Protein AF-A0A034WGX9-F1 (afdb_monomer_lite)

InterPro domains:
  IPR024336 tRNA-splicing endonuclease, subunit Sen54, N-terminal [PF12928] (42-105)
  IPR024337 tRNA-splicing endonuclease, subunit Sen54 [PTHR21027] (12-171)
  IPR036740 tRNA intron endonuclease, N-terminal domain superfamily [SSF55267] (74-112)

pLDDT: mean 80.09, std 15.04, range [33.66, 96.88]

Organism: Bactrocera dorsalis (NCBI:txid27457)

Secondary structure (DSSP, 8-state):
---------------SSS--S----HHHHHHHHHHHHHHHHHHHS------TT-EEEEEETTTTEEEEEE--SS-TTS-EEETTEEEE-HHHHHHHHHTT-EEEEETTEEPPHHHHHHHHH-SS--HHHHHHHHHHHHHHHT-----------GGGSPPPGGGSHHHHHHHHHTTPPPPHHHHTSTTHHHHHHHHTT-

Foldseek 3Di:
DDDDDDDDDDDDDPPDPDDPDDPVDPVVVVVVVVVVVVVVVVVPPPDDPPPAQAWEWEQDPVVRWIWTPGAHDDCPLAADDDPNTTTGALLRQLLCVVVVRYFYDYPNHTDDSVRSCCSSVNPDDDVSVVVSVVVNVCVVVPDRDDPDDPDPDPVPDDQDPCNDPVVVLVCLVVVHDRDPSLVPDPCNVVVSVVSVVD

Radius of gyration: 33.04 Å; chains: 1; bounding box: 62×38×126 Å

Structure (mmCIF, N/CA/C/O backbone):
data_AF-A0A034WGX9-F1
#
_entry.id   AF-A0A034WGX9-F1
#
loop_
_atom_site.group_PDB
_atom_site.id
_atom_site.type_symbol
_atom_site.label_atom_id
_atom_site.label_alt_id
_atom_site.label_comp_id
_atom_site.label_asym_id
_atom_site.label_entity_id
_atom_site.label_seq_id
_atom_site.pdbx_PDB_ins_code
_atom_site.Cartn_x
_atom_site.Cartn_y
_atom_site.Cartn_z
_atom_site.occupancy
_atom_site.B_iso_or_equiv
_atom_site.auth_seq_id
_atom_site.auth_comp_id
_atom_site.auth_asym_id
_atom_site.auth_atom_id
_atom_site.pdbx_PDB_model_num
ATOM 1 N N . MET A 1 1 ? -9.820 2.503 80.832 1.00 39.69 1 MET A N 1
ATOM 2 C CA . MET A 1 1 ? -10.776 2.293 79.726 1.00 39.69 1 MET A CA 1
ATOM 3 C C . MET A 1 1 ? -10.506 3.360 78.684 1.00 39.69 1 MET A C 1
ATOM 5 O O . MET A 1 1 ? -10.688 4.540 78.960 1.00 39.69 1 MET A O 1
ATOM 9 N N . GLU A 1 2 ? -9.890 2.927 77.587 1.00 33.66 2 GLU A N 1
ATOM 10 C CA . GLU A 1 2 ? -9.297 3.747 76.530 1.00 33.66 2 GLU A CA 1
ATOM 11 C C . GLU A 1 2 ? -10.306 4.619 75.785 1.00 33.66 2 GLU A C 1
ATOM 13 O O . GLU A 1 2 ? -11.440 4.227 75.518 1.00 33.66 2 GLU A O 1
ATOM 18 N N . LYS A 1 3 ? -9.843 5.819 75.427 1.00 38.62 3 LYS A N 1
ATOM 19 C CA . LYS A 1 3 ? -10.532 6.764 74.554 1.00 38.62 3 LYS A CA 1
ATOM 20 C C . LYS A 1 3 ? -10.403 6.277 73.110 1.00 38.62 3 LYS A C 1
ATOM 22 O O . LYS A 1 3 ? -9.294 6.185 72.592 1.00 38.62 3 LYS A O 1
ATOM 27 N N . MET A 1 4 ? -11.531 6.011 72.457 1.00 35.84 4 MET A N 1
ATOM 28 C CA . MET A 1 4 ? -11.582 5.702 71.029 1.00 35.84 4 MET A CA 1
ATOM 29 C C . MET A 1 4 ? -11.319 6.988 70.234 1.00 35.84 4 MET A C 1
ATOM 31 O O . MET A 1 4 ? -12.146 7.896 70.180 1.00 35.84 4 MET A O 1
ATOM 35 N N . SER A 1 5 ? -10.110 7.078 69.685 1.00 34.25 5 SER A N 1
ATOM 36 C CA . SER A 1 5 ? -9.661 8.128 68.775 1.00 34.25 5 SER A CA 1
ATOM 37 C C . SER A 1 5 ? -10.350 7.959 67.418 1.00 34.25 5 SER A C 1
ATOM 39 O O . SER A 1 5 ? -10.148 6.960 66.731 1.00 34.25 5 SER A O 1
ATOM 41 N N . THR A 1 6 ? -11.180 8.924 67.028 1.00 38.41 6 THR A N 1
ATOM 42 C CA . THR A 1 6 ? -11.730 9.018 65.672 1.00 38.41 6 THR A CA 1
ATOM 43 C C . THR A 1 6 ? -10.629 9.478 64.720 1.00 38.41 6 THR A C 1
ATOM 45 O O . THR A 1 6 ? -10.223 10.643 64.756 1.00 38.41 6 THR A O 1
ATOM 48 N N . ALA A 1 7 ? -10.144 8.568 63.876 1.00 38.44 7 ALA A N 1
ATOM 49 C CA . ALA A 1 7 ? -9.180 8.875 62.828 1.00 38.44 7 ALA A CA 1
ATOM 50 C C . ALA A 1 7 ? -9.801 9.845 61.808 1.00 38.44 7 ALA A C 1
ATOM 52 O O . ALA A 1 7 ? -10.775 9.532 61.123 1.00 38.44 7 ALA A O 1
ATOM 53 N N . LYS A 1 8 ? -9.237 11.050 61.739 1.00 43.12 8 LYS A N 1
ATOM 54 C CA . LYS A 1 8 ? -9.538 12.061 60.725 1.00 43.12 8 LYS A CA 1
ATOM 55 C C . LYS A 1 8 ? -8.895 11.589 59.417 1.00 43.12 8 LYS A C 1
ATOM 57 O O . LYS A 1 8 ? -7.677 11.504 59.343 1.00 43.12 8 LYS A O 1
ATOM 62 N N . VAL A 1 9 ? -9.705 11.238 58.420 1.00 45.91 9 VAL A N 1
ATOM 63 C CA . VAL A 1 9 ? -9.214 10.932 57.069 1.00 45.91 9 VAL A CA 1
ATOM 64 C C . VAL A 1 9 ? -8.776 12.248 56.429 1.00 45.91 9 VAL A C 1
ATOM 66 O O . VAL A 1 9 ? -9.589 13.158 56.245 1.00 45.91 9 VAL A O 1
ATOM 69 N N . ASP A 1 10 ? -7.480 12.362 56.152 1.00 39.69 10 ASP A N 1
ATOM 70 C CA . ASP A 1 10 ? -6.870 13.529 55.525 1.00 39.69 10 ASP A CA 1
ATOM 71 C C . ASP A 1 10 ? -7.451 13.751 54.122 1.00 39.69 10 ASP A C 1
ATOM 73 O O . ASP A 1 10 ? -7.281 12.941 53.210 1.00 39.69 10 ASP A O 1
ATOM 77 N N . LYS A 1 11 ? -8.142 14.882 53.936 1.00 51.66 11 LYS A N 1
ATOM 78 C CA . LYS A 1 11 ? -8.543 15.377 52.616 1.00 51.66 11 LYS A CA 1
ATOM 79 C C . LYS A 1 11 ? -7.294 15.866 51.886 1.00 51.66 11 LYS A C 1
ATOM 81 O O . LYS A 1 11 ? -6.901 17.023 52.025 1.00 51.66 11 LYS A O 1
ATOM 86 N N . GLN A 1 12 ? -6.676 14.984 51.107 1.00 53.00 12 GLN A N 1
ATOM 87 C CA . GLN A 1 12 ? -5.672 15.372 50.121 1.00 53.00 12 GLN A CA 1
ATOM 88 C C . GLN A 1 12 ? -6.295 16.361 49.131 1.00 53.00 12 GLN A C 1
ATOM 90 O O . GLN A 1 12 ? -7.348 16.103 48.547 1.00 53.00 12 GLN A O 1
ATOM 95 N N . SER A 1 13 ? -5.660 17.524 48.984 1.00 50.03 13 SER A N 1
ATOM 96 C CA . SER A 1 13 ? -6.091 18.570 48.067 1.00 50.03 13 SER A CA 1
ATOM 97 C C . SER A 1 13 ? -6.039 18.047 46.631 1.00 50.03 13 SER A C 1
ATOM 99 O O . SER A 1 13 ? -4.973 17.902 46.032 1.00 50.03 13 SER A O 1
ATOM 101 N N . GLN A 1 14 ? -7.207 17.765 46.051 1.00 56.75 14 GLN A N 1
ATOM 102 C CA . GLN A 1 14 ? -7.320 17.556 44.612 1.00 56.75 14 GLN A CA 1
ATOM 103 C C . GLN A 1 14 ? -7.105 18.898 43.909 1.00 56.75 14 GLN A C 1
ATOM 105 O O . GLN A 1 14 ? -8.019 19.684 43.676 1.00 56.75 14 GLN A O 1
ATOM 110 N N . SER A 1 15 ? -5.845 19.181 43.605 1.00 47.53 15 SER A N 1
ATOM 111 C CA . SER A 1 15 ? -5.445 20.251 42.703 1.00 47.53 15 SER A CA 1
ATOM 112 C C . SER A 1 15 ? -5.742 19.818 41.259 1.00 47.53 15 SER A C 1
ATOM 114 O O . SER A 1 15 ? -4.867 19.296 40.569 1.00 47.53 15 SER A O 1
ATOM 116 N N . GLY A 1 16 ? -6.981 20.025 40.804 1.00 59.59 16 GLY A N 1
ATOM 117 C CA . GLY A 1 16 ? -7.394 19.853 39.407 1.00 59.59 16 GLY A CA 1
ATOM 118 C C . GLY A 1 16 ? -8.895 19.584 39.258 1.00 59.59 16 GLY A C 1
ATOM 119 O O . GLY A 1 16 ? -9.494 18.950 40.115 1.00 59.59 16 GLY A O 1
ATOM 120 N N . LEU A 1 17 ? -9.510 20.022 38.147 1.00 66.00 17 LEU A N 1
ATOM 121 C CA . LEU A 1 17 ? -10.934 19.758 37.841 1.00 66.00 17 LEU A CA 1
ATOM 122 C C . LEU A 1 17 ? -11.257 18.267 37.617 1.00 66.00 17 LEU A C 1
ATOM 124 O O . LEU A 1 17 ? -12.423 17.900 37.495 1.00 66.00 17 LEU A O 1
ATOM 128 N N . LYS A 1 18 ? -10.239 17.408 37.500 1.00 61.19 18 LYS A N 1
ATOM 129 C CA . LYS A 1 18 ? -10.406 15.978 37.242 1.00 61.19 18 LYS A CA 1
ATOM 130 C C . LYS A 1 18 ? -10.288 15.208 38.551 1.00 61.19 18 LYS A C 1
ATOM 132 O O . LYS A 1 18 ? -9.219 15.194 39.155 1.00 61.19 18 LYS A O 1
ATOM 137 N N . ARG A 1 19 ? -11.370 14.531 38.940 1.00 66.44 19 ARG A N 1
ATOM 138 C CA . ARG A 1 19 ? -11.369 13.563 40.044 1.00 66.44 19 ARG A CA 1
ATOM 139 C C . ARG A 1 19 ? -10.507 12.368 39.635 1.00 66.44 19 ARG A C 1
ATOM 141 O O . ARG A 1 19 ? -10.711 11.788 38.572 1.00 66.44 19 ARG A O 1
ATOM 148 N N . THR A 1 20 ? -9.505 12.043 40.446 1.00 75.62 20 THR A N 1
ATOM 149 C CA . THR A 1 20 ? -8.537 10.959 40.183 1.00 75.62 20 THR A CA 1
ATOM 150 C C . THR A 1 20 ? -8.782 9.715 41.029 1.00 75.62 20 THR A C 1
ATOM 152 O O . THR A 1 20 ? -8.148 8.688 40.801 1.00 75.62 20 THR A O 1
ATOM 155 N N . VAL A 1 21 ? -9.693 9.798 41.999 1.00 78.31 21 VAL A N 1
ATOM 156 C CA . VAL A 1 21 ? -10.019 8.719 42.933 1.00 78.31 21 VAL A CA 1
ATOM 157 C C . VAL A 1 21 ? -11.527 8.481 42.872 1.00 78.31 21 VAL A C 1
ATOM 159 O O . VAL A 1 21 ? -12.266 9.460 42.983 1.00 78.31 21 VAL A O 1
ATOM 162 N N . PRO A 1 22 ? -11.983 7.229 42.687 1.00 77.50 22 PRO A N 1
ATOM 163 C CA . PRO A 1 22 ? -13.403 6.915 42.714 1.00 77.50 22 PRO A CA 1
ATOM 164 C C . PRO A 1 22 ? -13.925 7.048 44.145 1.00 77.50 22 PRO A C 1
ATOM 166 O O . PRO A 1 22 ? -13.399 6.423 45.069 1.00 77.50 22 PRO A O 1
ATOM 169 N N . GLU A 1 23 ? -14.947 7.876 44.334 1.00 81.19 23 GLU A N 1
ATOM 170 C CA . GLU A 1 23 ? -15.575 8.108 45.640 1.00 81.19 23 GLU A CA 1
ATOM 171 C C . GLU A 1 23 ? -16.735 7.129 45.881 1.00 81.19 23 GLU A C 1
ATOM 173 O O . GLU A 1 23 ? -17.199 6.979 47.012 1.00 81.19 23 GLU A O 1
ATOM 178 N N . GLY A 1 24 ? -17.175 6.422 44.834 1.00 80.94 24 GLY A N 1
ATOM 179 C CA . GLY A 1 24 ? -18.188 5.370 44.911 1.00 80.94 24 GLY A CA 1
ATOM 180 C C . GLY A 1 24 ? -19.583 5.911 45.216 1.00 80.94 24 GLY A C 1
ATOM 181 O O . GLY A 1 24 ? -20.436 5.179 45.722 1.00 80.94 24 GLY A O 1
ATOM 182 N N . THR A 1 25 ? -19.820 7.196 44.949 1.00 88.62 25 THR A N 1
ATOM 183 C CA . THR A 1 25 ? -21.103 7.837 45.238 1.00 88.62 25 THR A CA 1
ATOM 184 C C . THR A 1 25 ? -22.159 7.462 44.200 1.00 88.62 25 THR A C 1
ATOM 186 O O . THR A 1 25 ? -21.866 7.088 43.063 1.00 88.62 25 THR A O 1
ATOM 189 N N . VAL A 1 26 ? -23.432 7.583 44.582 1.00 88.75 26 VAL A N 1
ATOM 190 C CA . VAL A 1 26 ? -24.562 7.288 43.684 1.00 88.75 26 VAL A CA 1
ATOM 191 C C . VAL A 1 26 ? -24.593 8.256 42.493 1.00 88.75 26 VAL A C 1
ATOM 193 O O . VAL A 1 26 ? -24.920 7.866 41.376 1.00 88.75 26 VAL A O 1
ATOM 196 N N . GLU A 1 27 ? -24.204 9.511 42.723 1.00 86.56 27 GLU A N 1
ATOM 197 C CA . GLU A 1 27 ? -24.082 10.543 41.688 1.00 86.56 27 GLU A CA 1
ATOM 198 C C . GLU A 1 27 ? -22.980 10.201 40.679 1.00 86.56 27 GLU A C 1
ATOM 200 O O . GLU A 1 27 ? -23.208 10.286 39.475 1.00 86.56 27 GLU A O 1
ATOM 205 N N . GLU A 1 28 ? -21.827 9.719 41.155 1.00 86.12 28 GLU A N 1
ATOM 206 C CA . GLU A 1 28 ? -20.722 9.274 40.302 1.00 86.12 28 GLU A CA 1
ATOM 207 C C . GLU A 1 28 ? -21.139 8.090 39.419 1.00 86.12 28 GLU A C 1
ATOM 209 O O . GLU A 1 28 ? -20.862 8.085 38.222 1.00 86.12 28 GLU A O 1
ATOM 214 N N . ALA A 1 29 ? -21.876 7.119 39.967 1.00 89.38 29 ALA A N 1
ATOM 215 C CA . ALA A 1 29 ? -22.390 5.991 39.190 1.00 89.38 29 ALA A CA 1
ATOM 216 C C . ALA A 1 29 ? -23.380 6.433 38.095 1.00 89.38 29 ALA A C 1
ATOM 218 O O . ALA A 1 29 ? -23.362 5.899 36.982 1.00 89.38 29 ALA A O 1
ATOM 219 N N . LEU A 1 30 ? -24.232 7.422 38.385 1.00 92.75 30 LEU A N 1
ATOM 220 C CA . LEU A 1 30 ? -25.158 7.995 37.404 1.00 92.75 30 LEU A CA 1
ATOM 221 C C . LEU A 1 30 ? -24.422 8.757 36.296 1.00 92.75 30 LEU A C 1
ATOM 223 O O . LEU A 1 30 ? -24.783 8.623 35.126 1.00 92.75 30 LEU A O 1
ATOM 227 N N . GLU A 1 31 ? -23.396 9.535 36.636 1.00 90.00 31 GLU A N 1
ATOM 228 C CA . GLU A 1 31 ? -22.538 10.208 35.653 1.00 90.00 31 GLU A CA 1
ATOM 229 C C . GLU A 1 31 ? -21.790 9.204 34.775 1.00 90.00 31 GLU A C 1
ATOM 231 O O . GLU A 1 31 ? -21.784 9.341 33.551 1.00 90.00 31 GLU A O 1
ATOM 236 N N . LEU A 1 32 ? -21.226 8.155 35.377 1.00 91.25 32 LEU A N 1
ATOM 237 C CA . LEU A 1 32 ? -20.511 7.104 34.660 1.00 91.25 32 LEU A CA 1
ATOM 238 C C . LEU A 1 32 ? -21.430 6.384 33.664 1.00 91.25 32 LEU A C 1
ATOM 240 O O . LEU A 1 32 ? -21.042 6.154 32.520 1.00 91.25 32 LEU A O 1
ATOM 244 N N . ASN A 1 33 ? -22.665 6.079 34.071 1.00 94.69 33 ASN A N 1
ATOM 245 C CA . ASN A 1 33 ? -23.662 5.474 33.187 1.00 94.69 33 ASN A CA 1
ATOM 246 C C . ASN A 1 33 ? -23.994 6.377 31.994 1.00 94.69 33 ASN A C 1
ATOM 248 O O . ASN A 1 33 ? -23.990 5.897 30.863 1.00 94.69 33 ASN A O 1
ATOM 252 N N . LYS A 1 34 ? -24.180 7.685 32.215 1.00 95.56 34 LYS A N 1
ATOM 253 C CA . LYS A 1 34 ? -24.378 8.647 31.116 1.00 95.56 34 LYS A CA 1
ATOM 254 C C . LYS A 1 34 ? -23.192 8.657 30.150 1.00 95.56 34 LYS A C 1
ATOM 256 O O . LYS A 1 34 ? -23.393 8.596 28.941 1.00 95.56 34 LYS A O 1
ATOM 261 N N . LEU A 1 35 ? -21.963 8.667 30.671 1.00 93.75 35 LEU A N 1
ATOM 262 C CA . LEU A 1 35 ? -20.750 8.617 29.847 1.00 93.75 35 LEU A CA 1
ATOM 263 C C . LEU A 1 35 ? -20.656 7.319 29.034 1.00 93.75 35 LEU A C 1
ATOM 265 O O . LEU A 1 35 ? -20.266 7.349 27.866 1.00 93.75 35 LEU A O 1
ATOM 269 N N . TYR A 1 36 ? -21.028 6.180 29.622 1.00 95.94 36 TYR A N 1
ATOM 270 C CA . TYR A 1 36 ? -21.077 4.909 28.901 1.00 95.94 36 TYR A CA 1
ATOM 271 C C . TYR A 1 36 ? -22.142 4.897 27.805 1.00 95.94 36 TYR A C 1
ATOM 273 O O . TYR A 1 36 ? -21.894 4.341 26.732 1.00 95.94 36 TYR A O 1
ATOM 281 N N . ASP A 1 37 ? -23.304 5.494 28.051 1.00 96.88 37 ASP A N 1
ATOM 282 C CA . ASP A 1 37 ? -24.371 5.602 27.057 1.00 96.88 37 ASP A CA 1
ATOM 283 C C . ASP A 1 37 ? -23.953 6.499 25.887 1.00 96.88 37 ASP A C 1
ATOM 285 O O . ASP A 1 37 ? -24.120 6.117 24.724 1.00 96.88 37 ASP A O 1
ATOM 289 N N . ASP A 1 38 ? -23.312 7.634 26.172 1.00 96.06 38 ASP A N 1
ATOM 290 C CA . ASP A 1 38 ? -22.750 8.523 25.152 1.00 96.06 38 ASP A CA 1
ATOM 291 C C . ASP A 1 38 ? -21.657 7.825 24.330 1.00 96.06 38 ASP A C 1
ATOM 293 O O . ASP A 1 38 ? -21.658 7.903 23.097 1.00 96.06 38 ASP A O 1
ATOM 297 N N . LEU A 1 39 ? -20.762 7.076 24.984 1.00 95.88 39 LEU A N 1
ATOM 298 C CA . LEU A 1 39 ? -19.735 6.285 24.304 1.00 95.88 39 LEU A CA 1
ATOM 299 C C . LEU A 1 39 ? -20.360 5.220 23.396 1.00 95.88 39 LEU A C 1
ATOM 301 O O . LEU A 1 39 ? -19.973 5.094 22.233 1.00 95.88 39 LEU A O 1
ATOM 305 N N . ARG A 1 40 ? -21.345 4.463 23.893 1.00 95.94 40 ARG A N 1
ATOM 306 C CA . ARG A 1 40 ? -22.061 3.457 23.090 1.00 95.94 40 ARG A CA 1
ATOM 307 C C . ARG A 1 40 ? -22.740 4.089 21.885 1.00 95.94 40 ARG A C 1
ATOM 309 O O . ARG A 1 40 ? -22.674 3.525 20.794 1.00 95.94 40 ARG A O 1
ATOM 316 N N . LYS A 1 41 ? -23.342 5.264 22.063 1.00 95.06 41 LYS A N 1
ATOM 317 C CA . LYS A 1 41 ? -23.967 6.028 20.983 1.00 95.06 41 LYS A CA 1
ATOM 318 C C . LYS A 1 41 ? -22.950 6.481 19.939 1.00 95.06 41 LYS A C 1
ATOM 320 O O . LYS A 1 41 ? -23.246 6.418 18.755 1.00 95.06 41 LYS A O 1
ATOM 325 N N . GLN A 1 42 ? -21.756 6.909 20.346 1.00 91.19 42 GLN A N 1
ATOM 326 C CA . GLN A 1 42 ? -20.684 7.260 19.407 1.00 91.19 42 GLN A CA 1
ATOM 327 C C . GLN A 1 42 ? -20.149 6.037 18.656 1.00 91.19 42 GLN A C 1
ATOM 329 O O . GLN A 1 42 ? -19.897 6.116 17.455 1.00 91.19 42 GLN A O 1
ATOM 334 N N . LEU A 1 43 ? -19.983 4.907 19.346 1.00 90.06 43 LEU A N 1
ATOM 335 C CA . LEU A 1 43 ? -19.481 3.668 18.748 1.00 90.06 43 LEU A CA 1
ATOM 336 C C . LEU A 1 43 ? -20.493 3.004 17.807 1.00 90.06 43 LEU A C 1
ATOM 338 O O . LEU A 1 43 ? -20.071 2.313 16.882 1.00 90.06 43 LEU A O 1
ATOM 342 N N . SER A 1 44 ? -21.795 3.213 18.018 1.00 90.75 44 SER A N 1
ATOM 343 C CA . SER A 1 44 ? -22.853 2.676 17.155 1.00 90.75 44 SER A CA 1
ATOM 344 C C . SER A 1 44 ? -23.068 3.474 15.870 1.00 90.75 44 SER A C 1
ATOM 346 O O . SER A 1 44 ? -23.737 2.982 14.959 1.00 90.75 44 SER A O 1
ATOM 348 N N . LEU A 1 45 ? -22.505 4.686 15.764 1.00 87.25 45 LEU A N 1
ATOM 349 C CA . LEU A 1 45 ? -22.580 5.461 14.531 1.00 87.25 45 LEU A CA 1
ATOM 350 C C . LEU A 1 45 ? -21.880 4.703 13.392 1.00 87.25 45 LEU A C 1
ATOM 352 O O . LEU A 1 45 ? -20.730 4.277 13.554 1.00 87.25 45 LEU A O 1
ATOM 356 N N . PRO A 1 46 ? -22.527 4.568 12.219 1.00 81.25 46 PRO A N 1
ATOM 357 C CA . PRO A 1 46 ? -21.895 3.954 11.065 1.00 81.25 46 PRO A CA 1
ATOM 358 C C . PRO A 1 46 ? -20.689 4.802 10.662 1.00 81.25 46 PRO A C 1
ATOM 360 O O . PRO A 1 46 ? -20.814 5.977 10.308 1.00 81.25 46 PRO A O 1
ATOM 363 N N . ARG A 1 47 ? -19.495 4.211 10.724 1.00 77.50 47 ARG A N 1
ATOM 364 C CA . ARG A 1 47 ? -18.281 4.863 10.238 1.00 77.50 47 ARG A CA 1
ATOM 365 C C . ARG A 1 47 ? -18.330 4.837 8.716 1.00 77.50 47 ARG A C 1
ATOM 367 O O . ARG A 1 47 ? -18.233 3.778 8.109 1.00 77.50 47 ARG A O 1
ATOM 374 N N . ILE A 1 48 ? -18.528 6.000 8.100 1.00 69.00 48 ILE A N 1
ATOM 375 C CA . ILE A 1 48 ? -18.483 6.123 6.643 1.00 69.00 48 ILE A CA 1
ATOM 376 C C . ILE A 1 48 ? -17.020 6.007 6.228 1.00 69.00 48 ILE A C 1
ATOM 378 O O . ILE A 1 48 ? -16.233 6.937 6.418 1.00 69.00 48 ILE A O 1
ATOM 382 N N . ASP A 1 49 ? -16.659 4.867 5.650 1.00 64.88 49 ASP A N 1
ATOM 383 C CA . ASP A 1 49 ? -15.397 4.733 4.945 1.00 64.88 49 ASP A CA 1
ATOM 384 C C . ASP A 1 49 ? -15.428 5.644 3.716 1.00 64.88 49 ASP A C 1
ATOM 386 O O . ASP A 1 49 ? -16.212 5.454 2.782 1.00 64.88 49 ASP A O 1
ATOM 390 N N . ARG A 1 50 ? -14.563 6.661 3.695 1.00 65.38 50 ARG A N 1
ATOM 391 C CA . ARG A 1 50 ? -14.279 7.372 2.450 1.00 6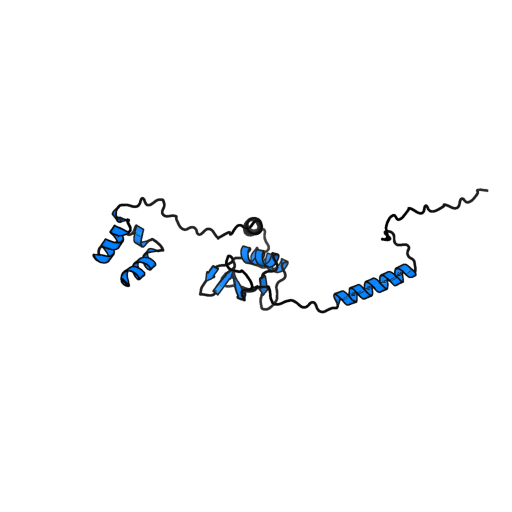5.38 50 ARG A CA 1
ATOM 392 C C . ARG A 1 50 ? -13.555 6.393 1.528 1.00 65.38 50 ARG A C 1
ATOM 394 O O . ARG A 1 50 ? -12.350 6.206 1.633 1.00 65.38 50 ARG A O 1
ATOM 401 N N . LEU A 1 51 ? -14.304 5.785 0.609 1.00 59.75 51 LEU A N 1
ATOM 402 C CA . LEU A 1 51 ? -13.754 4.945 -0.463 1.00 59.75 51 LEU A CA 1
ATOM 403 C C . LEU A 1 51 ? -12.818 5.724 -1.403 1.00 59.75 51 LEU A C 1
ATOM 405 O O . LEU A 1 51 ? -12.046 5.111 -2.137 1.00 59.75 51 LEU A O 1
ATOM 409 N N . GLY A 1 52 ? -12.903 7.059 -1.392 1.00 64.06 52 GLY A N 1
ATOM 410 C CA . GLY A 1 52 ? -11.973 7.957 -2.070 1.00 64.06 52 GLY A CA 1
ATOM 411 C C . GLY A 1 52 ? -10.769 8.281 -1.187 1.00 64.06 52 GLY A C 1
ATOM 412 O O . GLY A 1 52 ? -10.921 8.738 -0.056 1.00 64.06 52 GLY A O 1
ATOM 413 N N . GLY A 1 53 ? -9.577 8.063 -1.724 1.00 75.31 53 GLY A N 1
ATOM 414 C CA . GLY A 1 53 ? -8.277 8.336 -1.117 1.00 75.31 53 GLY A CA 1
ATOM 415 C C . GLY A 1 53 ? -7.346 7.120 -1.042 1.00 75.31 53 GLY A C 1
ATOM 416 O O . GLY A 1 53 ? -6.158 7.306 -0.768 1.00 75.31 53 GLY A O 1
ATOM 417 N N . ARG A 1 54 ? -7.857 5.901 -1.284 1.00 85.94 54 ARG A N 1
ATOM 418 C CA . ARG A 1 54 ? -7.103 4.639 -1.209 1.00 85.94 54 ARG A CA 1
ATOM 419 C C . ARG A 1 54 ? -7.108 3.911 -2.548 1.00 85.94 54 ARG A C 1
ATOM 421 O O . ARG A 1 54 ? -8.161 3.687 -3.159 1.00 85.94 54 ARG A O 1
ATOM 428 N N . ALA A 1 55 ? -5.919 3.500 -2.970 1.00 90.56 55 ALA A N 1
ATOM 429 C CA . ALA A 1 55 ? -5.778 2.580 -4.084 1.00 90.56 55 ALA A CA 1
ATOM 430 C C . ALA A 1 55 ? -6.348 1.210 -3.700 1.00 90.56 55 ALA A C 1
ATOM 432 O O . ALA A 1 55 ? -6.257 0.804 -2.542 1.00 90.56 55 ALA A O 1
ATOM 433 N N . LEU A 1 56 ? -6.930 0.511 -4.670 1.00 92.00 56 LEU A N 1
ATOM 434 C CA . LEU A 1 56 ? -7.400 -0.863 -4.495 1.00 92.00 56 LEU A CA 1
ATOM 435 C C . LEU A 1 56 ? -6.445 -1.804 -5.203 1.00 92.00 56 LEU A C 1
ATOM 437 O O . LEU A 1 56 ? -6.105 -1.572 -6.369 1.00 92.00 56 LEU A O 1
ATOM 441 N N . ALA A 1 57 ? -6.061 -2.872 -4.520 1.00 93.81 57 ALA A N 1
ATOM 442 C CA . ALA A 1 57 ? -5.259 -3.927 -5.100 1.00 93.81 57 ALA A CA 1
ATOM 443 C C . ALA A 1 57 ? -5.700 -5.309 -4.628 1.00 93.81 57 ALA A C 1
ATOM 445 O O . ALA A 1 57 ? -6.280 -5.462 -3.557 1.00 93.81 57 ALA A O 1
ATOM 446 N N . THR A 1 58 ? -5.387 -6.311 -5.435 1.00 95.12 58 THR A N 1
ATOM 447 C CA . THR A 1 58 ? -5.655 -7.723 -5.176 1.00 95.12 58 THR A CA 1
ATOM 448 C C . THR A 1 58 ? -4.364 -8.512 -5.235 1.00 95.12 58 THR A C 1
ATOM 450 O O . THR A 1 58 ? -3.507 -8.237 -6.073 1.00 95.12 58 THR A O 1
ATOM 453 N N . TRP A 1 59 ? -4.224 -9.512 -4.375 1.00 94.06 59 TRP A N 1
ATOM 454 C CA . TRP A 1 59 ? -3.114 -10.456 -4.483 1.00 94.06 59 TRP A CA 1
ATOM 455 C C . TRP A 1 59 ? -3.283 -11.360 -5.709 1.00 94.06 59 TRP A C 1
ATOM 457 O O . TRP A 1 59 ? -4.343 -11.963 -5.882 1.00 94.06 59 TRP A O 1
ATOM 467 N N . ASP A 1 60 ? -2.239 -11.455 -6.530 1.00 91.50 60 ASP A N 1
ATOM 468 C CA . ASP A 1 60 ? -2.162 -12.356 -7.678 1.00 91.50 60 ASP A CA 1
ATOM 469 C C . ASP A 1 60 ? -1.247 -13.550 -7.328 1.00 91.50 60 ASP A C 1
ATOM 471 O O . ASP A 1 60 ? -0.034 -13.361 -7.167 1.00 91.50 60 ASP A O 1
ATOM 475 N N . PRO A 1 61 ? -1.794 -14.771 -7.150 1.00 87.31 61 PRO A N 1
ATOM 476 C CA . PRO A 1 61 ? -1.004 -15.948 -6.792 1.00 87.31 61 PRO A CA 1
ATOM 477 C C . PRO A 1 61 ? 0.010 -16.370 -7.860 1.00 87.31 61 PRO A C 1
ATOM 479 O O . PRO A 1 61 ? 1.043 -16.940 -7.500 1.00 87.31 61 PRO A O 1
ATOM 482 N N . ASP A 1 62 ? -0.273 -16.097 -9.138 1.00 87.19 62 ASP A N 1
ATOM 483 C CA . ASP A 1 62 ? 0.537 -16.575 -10.263 1.00 87.19 62 ASP A CA 1
ATOM 484 C C . ASP A 1 62 ? 1.839 -15.772 -10.369 1.00 87.19 62 ASP A C 1
ATOM 486 O O . ASP A 1 62 ? 2.937 -16.332 -10.375 1.00 87.19 62 ASP A O 1
ATOM 490 N N . GLU A 1 63 ? 1.717 -14.444 -10.343 1.00 83.56 63 GLU A N 1
ATOM 491 C CA . GLU A 1 63 ? 2.851 -13.508 -10.352 1.00 83.56 63 GLU A CA 1
ATOM 492 C C . GLU A 1 63 ? 3.501 -13.351 -8.963 1.00 83.56 63 GLU A C 1
ATOM 494 O O . GLU A 1 63 ? 4.591 -12.788 -8.837 1.00 83.56 63 GLU A O 1
ATOM 499 N N . LYS A 1 64 ? 2.842 -13.842 -7.899 1.00 87.69 64 LYS A N 1
ATOM 500 C CA . LYS A 1 64 ? 3.220 -13.629 -6.485 1.00 87.69 64 LYS A CA 1
ATOM 501 C C . LYS A 1 64 ? 3.435 -12.149 -6.161 1.00 87.69 64 LYS A C 1
ATOM 503 O O . LYS A 1 64 ? 4.364 -11.780 -5.436 1.00 87.69 64 LYS A O 1
ATOM 508 N N . ALA A 1 65 ? 2.571 -11.309 -6.716 1.00 90.50 65 ALA A N 1
ATOM 509 C CA . ALA A 1 65 ? 2.656 -9.862 -6.631 1.00 90.50 65 ALA A CA 1
ATOM 510 C C . ALA A 1 65 ? 1.278 -9.254 -6.355 1.00 90.50 65 ALA A C 1
ATOM 512 O O . ALA A 1 65 ? 0.234 -9.890 -6.508 1.00 90.50 65 ALA A O 1
ATOM 513 N N . VAL A 1 66 ? 1.270 -7.991 -5.935 1.00 94.19 66 VAL A N 1
ATOM 514 C CA . VAL A 1 66 ? 0.030 -7.270 -5.642 1.00 94.19 66 VAL A CA 1
ATOM 515 C C . VAL A 1 66 ? -0.406 -6.503 -6.887 1.00 94.19 66 VAL A C 1
ATOM 517 O O . VAL A 1 66 ? 0.229 -5.530 -7.283 1.00 94.19 66 VAL A O 1
ATOM 520 N N . HIS A 1 67 ? -1.497 -6.933 -7.510 1.00 94.25 67 HIS A N 1
ATOM 521 C CA . HIS A 1 67 ? -2.068 -6.302 -8.696 1.00 94.25 67 HIS A CA 1
ATOM 522 C C . HIS A 1 67 ? -2.946 -5.103 -8.319 1.00 94.25 67 HIS A C 1
ATOM 524 O O . HIS A 1 67 ? -3.918 -5.241 -7.579 1.00 94.25 67 HIS A O 1
ATOM 530 N N . VAL A 1 68 ? -2.651 -3.921 -8.859 1.00 93.50 68 VAL A N 1
ATOM 531 C CA . VAL A 1 68 ? -3.406 -2.694 -8.569 1.00 93.50 68 VAL A CA 1
ATOM 532 C C . VAL A 1 68 ? -4.607 -2.568 -9.508 1.00 93.50 68 VAL A C 1
ATOM 534 O O . VAL A 1 68 ? -4.453 -2.274 -10.692 1.00 93.50 68 VAL A O 1
ATOM 537 N N . LEU A 1 69 ? -5.814 -2.711 -8.957 1.00 90.94 69 LEU A N 1
ATOM 538 C CA . LEU A 1 69 ? -7.085 -2.549 -9.672 1.00 90.94 69 LEU A CA 1
ATOM 539 C C . LEU A 1 69 ? -7.427 -1.078 -9.919 1.00 90.94 69 LEU A C 1
ATOM 541 O O . LEU A 1 69 ? -7.898 -0.703 -10.992 1.00 90.94 69 LEU A O 1
ATOM 545 N N . ARG A 1 70 ? -7.210 -0.234 -8.905 1.00 89.12 70 ARG A N 1
ATOM 546 C CA . ARG A 1 70 ? -7.546 1.191 -8.952 1.00 89.12 70 ARG A CA 1
ATOM 547 C C . ARG A 1 70 ? -6.425 2.003 -8.337 1.00 89.12 70 ARG A C 1
ATOM 549 O O . ARG A 1 70 ? -6.100 1.822 -7.167 1.00 89.12 70 ARG A O 1
ATOM 556 N N . LYS A 1 71 ? -5.878 2.938 -9.110 1.00 86.56 71 LYS A N 1
ATOM 557 C CA . LYS A 1 71 ? -4.900 3.915 -8.620 1.00 86.56 71 LYS A CA 1
ATOM 558 C C . LYS A 1 71 ? -5.638 5.089 -7.991 1.00 86.56 71 LYS A C 1
ATOM 560 O O . LYS A 1 71 ? -6.615 5.568 -8.563 1.00 86.56 71 LYS A O 1
ATOM 565 N N . ASP A 1 72 ? -5.154 5.558 -6.848 1.00 81.81 72 ASP A N 1
ATOM 566 C CA . ASP A 1 72 ? -5.694 6.745 -6.193 1.00 81.81 72 ASP A CA 1
ATOM 567 C C . ASP A 1 72 ? -4.567 7.641 -5.651 1.00 81.81 72 ASP A C 1
ATOM 569 O O . ASP A 1 72 ? -3.619 7.182 -5.005 1.00 81.81 72 ASP A O 1
ATOM 573 N N . GLY A 1 73 ? -4.646 8.938 -5.948 1.00 74.38 73 GLY A N 1
ATOM 574 C CA . GLY A 1 73 ? -3.616 9.929 -5.634 1.00 74.38 73 GLY A CA 1
ATOM 575 C C . GLY A 1 73 ? -2.299 9.791 -6.418 1.00 74.38 73 GLY A C 1
ATOM 576 O O . GLY A 1 73 ? -2.242 9.264 -7.528 1.00 74.38 73 GLY A O 1
ATOM 577 N N . LYS A 1 74 ? -1.210 10.328 -5.844 1.00 71.19 74 LYS A N 1
ATOM 578 C CA . LYS A 1 74 ? 0.135 10.317 -6.447 1.00 71.19 74 LYS A CA 1
ATOM 579 C C . LYS A 1 74 ? 0.790 8.945 -6.266 1.00 71.19 74 LYS A C 1
ATOM 581 O O . LYS A 1 74 ? 1.503 8.716 -5.298 1.00 71.19 74 LYS A O 1
ATOM 586 N N . PHE A 1 75 ? 0.529 8.049 -7.212 1.00 72.25 75 PHE A N 1
ATOM 587 C CA . PHE A 1 75 ? 1.017 6.664 -7.209 1.00 72.25 75 PHE A CA 1
ATOM 588 C C . PHE A 1 75 ? 2.313 6.453 -8.018 1.00 72.25 75 PHE A C 1
ATOM 590 O O . PHE A 1 75 ? 2.743 5.325 -8.206 1.00 72.25 75 PHE A O 1
ATOM 597 N N . GLY A 1 76 ? 2.907 7.525 -8.555 1.00 70.31 76 GLY A N 1
ATOM 598 C CA . GLY A 1 76 ? 3.842 7.441 -9.686 1.00 70.31 76 GLY A CA 1
ATOM 599 C C . GLY A 1 76 ? 5.154 6.695 -9.436 1.00 70.31 76 GLY A C 1
ATOM 600 O O . GLY A 1 76 ? 5.713 6.161 -10.384 1.00 70.31 76 GLY A O 1
ATOM 601 N N . ASN A 1 77 ? 5.626 6.640 -8.189 1.00 82.31 77 ASN A N 1
ATOM 602 C CA . ASN A 1 77 ? 6.931 6.057 -7.863 1.00 82.31 77 ASN A CA 1
ATOM 603 C C . ASN A 1 77 ? 6.847 4.604 -7.376 1.00 82.31 77 ASN A C 1
ATOM 605 O O . ASN A 1 77 ? 7.888 4.016 -7.109 1.00 82.31 77 ASN A O 1
ATOM 609 N N . PHE A 1 78 ? 5.639 4.055 -7.218 1.00 88.56 78 PHE A N 1
ATOM 610 C CA . PHE A 1 78 ? 5.433 2.712 -6.683 1.00 88.56 78 PHE A CA 1
ATOM 611 C C . PHE A 1 78 ? 4.997 1.752 -7.784 1.00 88.56 78 PHE A C 1
ATOM 613 O O . PHE A 1 78 ? 4.083 2.055 -8.563 1.00 88.56 78 PHE A O 1
ATOM 620 N N . GLY A 1 79 ? 5.598 0.568 -7.779 1.00 89.69 79 GLY A N 1
ATOM 621 C CA . GLY A 1 79 ? 5.214 -0.530 -8.646 1.00 89.69 79 GLY A CA 1
ATOM 622 C C . GLY A 1 79 ? 5.872 -0.520 -10.015 1.00 89.69 79 GLY A C 1
ATOM 623 O O . GLY A 1 79 ? 6.573 0.406 -10.428 1.00 89.69 79 GLY A O 1
ATOM 624 N N . TYR A 1 80 ? 5.611 -1.595 -10.744 1.00 88.75 80 TYR A N 1
ATOM 625 C CA . TYR A 1 80 ? 6.111 -1.834 -12.086 1.00 88.75 80 TYR A CA 1
ATOM 626 C C . TYR A 1 80 ? 4.971 -2.257 -13.011 1.00 88.75 80 TYR A C 1
ATOM 628 O O . TYR A 1 80 ? 3.949 -2.799 -12.590 1.00 88.75 80 TYR A O 1
ATOM 636 N N . SER A 1 81 ? 5.133 -1.976 -14.302 1.00 87.88 81 SER A N 1
ATOM 637 C CA . SER A 1 81 ? 4.167 -2.389 -15.317 1.00 87.88 81 SER A CA 1
ATOM 638 C C . SER A 1 81 ? 4.568 -3.743 -15.889 1.00 87.88 81 SER A C 1
ATOM 640 O O . SER A 1 81 ? 5.666 -3.875 -16.433 1.00 87.88 81 SER A O 1
ATOM 642 N N . HIS A 1 82 ? 3.681 -4.730 -15.800 1.00 86.38 82 HIS A N 1
ATOM 643 C CA . HIS A 1 82 ? 3.838 -6.036 -16.437 1.00 86.38 82 HIS A CA 1
ATOM 644 C C . HIS A 1 82 ? 2.568 -6.363 -17.226 1.00 86.38 82 HIS A C 1
ATOM 646 O O . HIS A 1 82 ? 1.461 -6.257 -16.704 1.00 86.38 82 HIS A O 1
ATOM 652 N N . GLY A 1 83 ? 2.701 -6.671 -18.520 1.00 81.69 83 GLY A N 1
ATOM 653 C CA . GLY A 1 83 ? 1.546 -6.976 -19.377 1.00 81.69 83 GLY A CA 1
ATOM 654 C C . GLY A 1 83 ? 0.498 -5.852 -19.474 1.00 81.69 83 GLY A C 1
ATOM 655 O O . GLY A 1 83 ? -0.680 -6.126 -19.677 1.00 81.69 83 GLY A O 1
ATOM 656 N N . GLY A 1 84 ? 0.898 -4.588 -19.284 1.00 84.50 84 GLY A N 1
ATOM 657 C CA . GLY A 1 84 ? -0.019 -3.438 -19.271 1.00 84.50 84 GLY A CA 1
ATOM 658 C C . GLY A 1 84 ? -0.811 -3.263 -17.969 1.00 84.50 84 GLY A C 1
ATOM 659 O O . GLY A 1 84 ? -1.633 -2.351 -17.875 1.00 84.50 84 GLY A O 1
ATOM 660 N N . ARG A 1 85 ? -0.552 -4.098 -16.959 1.00 88.94 85 ARG A N 1
ATOM 661 C CA . ARG A 1 85 ? -1.123 -4.002 -15.612 1.00 88.94 85 ARG A CA 1
ATOM 662 C C . ARG A 1 85 ? -0.073 -3.482 -14.635 1.00 88.94 85 ARG A C 1
ATOM 664 O O . ARG A 1 85 ? 1.122 -3.681 -14.840 1.00 88.94 85 ARG A O 1
ATOM 671 N N . LEU A 1 86 ? -0.519 -2.786 -13.589 1.00 90.94 86 LEU A N 1
ATOM 672 C CA . LEU A 1 86 ? 0.369 -2.288 -12.539 1.00 90.94 86 LEU A CA 1
ATOM 673 C C . LEU A 1 86 ? 0.446 -3.321 -11.416 1.00 90.94 86 LEU A C 1
ATOM 675 O O . LEU A 1 86 ? -0.577 -3.665 -10.826 1.00 90.94 86 LEU A O 1
ATOM 679 N N . TYR A 1 87 ? 1.662 -3.735 -11.097 1.00 93.00 87 TYR A N 1
ATOM 680 C CA . TYR A 1 87 ? 1.963 -4.610 -9.976 1.00 93.00 87 TYR A CA 1
ATOM 681 C C . TYR A 1 87 ? 2.827 -3.880 -8.954 1.00 93.00 87 TYR A C 1
ATOM 683 O O . TYR A 1 87 ? 3.609 -2.998 -9.302 1.00 93.00 87 TYR A O 1
ATOM 691 N N . LEU A 1 88 ? 2.665 -4.249 -7.691 1.00 93.00 88 LEU A N 1
ATOM 692 C CA . LEU A 1 88 ? 3.480 -3.801 -6.574 1.00 93.00 88 LEU A CA 1
ATOM 693 C C . LEU A 1 88 ? 4.265 -4.987 -6.033 1.00 93.00 88 LEU A C 1
ATOM 695 O O . LEU A 1 88 ? 3.735 -6.097 -5.897 1.00 93.00 88 LEU A O 1
ATOM 699 N N . GLU A 1 89 ? 5.518 -4.724 -5.689 1.00 91.81 89 GLU A N 1
ATOM 700 C CA . GLU A 1 89 ? 6.330 -5.663 -4.923 1.00 91.81 89 GLU A CA 1
ATOM 701 C C . GLU A 1 89 ? 5.823 -5.748 -3.472 1.00 91.81 89 GLU A C 1
ATOM 703 O O . GLU A 1 89 ? 5.147 -4.843 -2.970 1.00 91.81 89 GLU A O 1
ATOM 708 N N . TYR A 1 90 ? 6.173 -6.828 -2.766 1.00 92.38 90 TYR A N 1
ATOM 709 C CA . TYR A 1 90 ? 5.702 -7.079 -1.394 1.00 92.38 90 TYR A CA 1
ATOM 710 C C . TYR A 1 90 ? 6.014 -5.924 -0.431 1.00 92.38 90 TYR A C 1
ATOM 712 O O . TYR A 1 90 ? 5.157 -5.539 0.362 1.00 92.38 90 TYR A O 1
ATOM 720 N N . TYR A 1 91 ? 7.213 -5.339 -0.519 1.00 92.88 91 TYR A N 1
ATOM 721 C CA . TYR A 1 91 ? 7.631 -4.233 0.346 1.00 92.88 91 TYR A CA 1
ATOM 722 C C . TYR A 1 91 ? 6.914 -2.916 0.016 1.00 92.88 91 TYR A C 1
ATOM 724 O O . TYR A 1 91 ? 6.603 -2.151 0.927 1.00 92.88 91 TYR A O 1
ATOM 732 N N . GLU A 1 92 ? 6.602 -2.659 -1.258 1.00 92.81 92 GLU A N 1
ATOM 733 C CA . GLU A 1 92 ? 5.863 -1.460 -1.675 1.00 92.81 92 GLU A CA 1
ATOM 734 C C . GLU A 1 92 ? 4.405 -1.547 -1.227 1.00 92.81 92 GLU A C 1
ATOM 736 O O . GLU A 1 92 ? 3.859 -0.597 -0.666 1.00 92.81 92 GLU A O 1
ATOM 741 N N . ALA A 1 93 ? 3.781 -2.708 -1.445 1.00 93.50 93 ALA A N 1
ATOM 742 C CA . ALA A 1 93 ? 2.403 -2.952 -1.050 1.00 93.50 93 ALA A CA 1
ATOM 743 C C . ALA A 1 93 ? 2.227 -2.842 0.470 1.00 93.50 93 ALA A C 1
ATOM 745 O O . ALA A 1 93 ? 1.306 -2.164 0.929 1.00 93.50 93 ALA A O 1
ATOM 746 N N . LEU A 1 94 ? 3.131 -3.449 1.246 1.00 94.38 94 LEU A N 1
ATOM 747 C CA . LEU A 1 94 ? 3.080 -3.407 2.707 1.00 94.38 94 LEU A CA 1
ATOM 748 C C . LEU A 1 94 ? 3.292 -1.985 3.247 1.00 94.38 94 LEU A C 1
ATOM 750 O O . LEU A 1 94 ? 2.545 -1.538 4.117 1.00 94.38 94 LEU A O 1
ATOM 754 N N . TYR A 1 95 ? 4.229 -1.233 2.662 1.00 93.56 95 TYR A N 1
ATOM 755 C CA . TYR A 1 95 ? 4.445 0.168 3.022 1.00 93.56 95 TYR A CA 1
ATOM 756 C C . TYR A 1 95 ? 3.199 1.026 2.750 1.00 93.56 95 TYR A C 1
ATOM 758 O O . TYR A 1 95 ? 2.786 1.831 3.586 1.00 93.56 95 TYR A O 1
ATOM 766 N N . LEU A 1 96 ? 2.557 0.849 1.591 1.00 92.00 96 LEU A N 1
ATOM 767 C CA . LEU A 1 96 ? 1.345 1.597 1.250 1.00 92.00 96 LEU A CA 1
ATOM 768 C C . LEU A 1 96 ? 0.143 1.210 2.128 1.00 92.00 96 LEU A C 1
ATOM 770 O O . LEU A 1 96 ? -0.694 2.073 2.408 1.00 92.00 96 LEU A O 1
ATOM 774 N N . LEU A 1 97 ? 0.061 -0.048 2.569 1.00 92.88 97 LEU A N 1
ATOM 775 C CA . LEU A 1 97 ? -0.922 -0.510 3.554 1.00 92.88 97 LEU A CA 1
ATOM 776 C C . LEU A 1 97 ? -0.711 0.174 4.911 1.00 92.88 97 LEU A C 1
ATOM 778 O O . LEU A 1 97 ? -1.663 0.721 5.464 1.00 92.88 97 LEU A O 1
ATOM 782 N N . GLU A 1 98 ? 0.527 0.235 5.411 1.00 92.81 98 GLU A N 1
ATOM 783 C CA . GLU A 1 98 ? 0.854 0.940 6.663 1.00 92.81 98 GLU A CA 1
ATOM 784 C C . GLU A 1 98 ? 0.510 2.427 6.624 1.00 92.81 98 GLU A C 1
ATOM 786 O O . GLU A 1 98 ? 0.008 2.987 7.599 1.00 92.81 98 GLU A O 1
ATOM 791 N N . MET A 1 99 ? 0.763 3.080 5.489 1.00 90.12 99 MET A N 1
ATOM 792 C CA . MET A 1 99 ? 0.440 4.495 5.303 1.00 90.12 99 MET A CA 1
ATOM 793 C C . MET A 1 99 ? -1.060 4.733 5.051 1.00 90.12 99 MET A C 1
ATOM 795 O O . MET A 1 99 ? -1.464 5.874 4.809 1.00 90.12 99 MET A O 1
ATOM 799 N N . ASN A 1 100 ? -1.891 3.681 5.080 1.00 89.38 100 ASN A N 1
ATOM 800 C CA . ASN A 1 100 ? -3.325 3.723 4.784 1.00 89.38 100 ASN A CA 1
ATOM 801 C C . ASN A 1 100 ? -3.627 4.329 3.395 1.00 89.38 100 ASN A C 1
ATOM 803 O O . ASN A 1 100 ? -4.589 5.077 3.202 1.00 89.38 100 ASN A O 1
ATOM 807 N N . ARG A 1 101 ? -2.757 4.041 2.418 1.00 89.50 101 ARG A N 1
ATOM 808 C CA . ARG A 1 101 ? 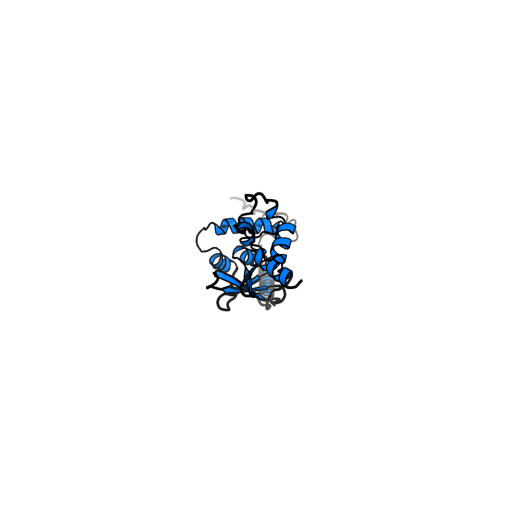-2.839 4.504 1.018 1.00 89.50 101 ARG A CA 1
ATOM 809 C C . ARG A 1 101 ? -3.293 3.407 0.058 1.00 89.50 101 ARG A C 1
ATOM 811 O O . ARG A 1 101 ? -3.689 3.714 -1.067 1.00 89.50 101 ARG A O 1
ATOM 818 N N . LEU A 1 102 ? -3.235 2.155 0.496 1.00 91.94 102 LEU A N 1
ATOM 819 C CA . LEU A 1 102 ? -3.630 0.972 -0.255 1.00 91.94 102 LEU A CA 1
ATOM 820 C C . LEU A 1 102 ? -4.606 0.145 0.579 1.00 91.94 102 LEU A C 1
ATOM 822 O O . LEU A 1 102 ? -4.410 -0.025 1.777 1.00 91.94 102 LEU A O 1
ATOM 826 N N . GLN A 1 103 ? -5.639 -0.375 -0.068 1.00 92.50 103 GLN A N 1
ATOM 827 C CA . GLN A 1 103 ? -6.511 -1.416 0.454 1.00 92.50 103 GLN A CA 1
ATOM 828 C C . GLN A 1 103 ? -6.244 -2.685 -0.357 1.00 92.50 103 GLN A C 1
ATOM 830 O O . GLN A 1 103 ? -6.378 -2.684 -1.584 1.00 92.50 103 GLN A O 1
ATOM 835 N N . LEU A 1 104 ? -5.827 -3.740 0.343 1.00 94.00 104 LEU A N 1
ATOM 836 C CA . LEU A 1 104 ? -5.507 -5.037 -0.240 1.00 94.00 104 LEU A CA 1
ATOM 837 C C . LEU A 1 104 ? -6.681 -5.992 -0.034 1.00 94.00 104 LEU A C 1
ATOM 839 O O . LEU A 1 104 ? -7.156 -6.169 1.089 1.00 94.00 104 LEU A O 1
ATOM 843 N N . GLU A 1 105 ? -7.116 -6.622 -1.116 1.00 93.88 105 GLU A N 1
ATOM 844 C CA . GLU A 1 105 ? -8.167 -7.630 -1.113 1.00 93.88 105 GLU A CA 1
ATOM 845 C C . GLU A 1 105 ? -7.601 -9.007 -1.467 1.00 93.88 105 GLU A C 1
ATOM 847 O O . GLU A 1 105 ? -6.813 -9.173 -2.404 1.00 93.88 105 GLU A O 1
ATOM 852 N N . TYR A 1 106 ? -8.032 -10.013 -0.712 1.00 90.94 106 TYR A N 1
ATOM 853 C CA . TYR A 1 106 ? -7.739 -11.417 -0.958 1.00 90.94 106 TYR A CA 1
ATOM 854 C C . TYR A 1 106 ? -9.064 -12.164 -1.085 1.00 90.94 106 TYR A C 1
ATOM 856 O O . TYR A 1 106 ? -9.871 -12.144 -0.160 1.00 90.94 106 TYR A O 1
ATOM 864 N N . HIS A 1 107 ? -9.321 -12.784 -2.242 1.00 87.88 107 HIS A N 1
ATOM 865 C CA . HIS A 1 107 ? -10.592 -13.471 -2.530 1.00 87.88 107 HIS A CA 1
ATOM 866 C C . HIS A 1 107 ? -11.838 -12.612 -2.217 1.00 87.88 107 HIS A C 1
ATOM 868 O O . HIS A 1 107 ? -12.772 -13.068 -1.563 1.00 87.88 107 HIS A O 1
ATOM 874 N N . SER A 1 108 ? -11.834 -11.349 -2.665 1.00 87.25 108 SER A N 1
ATOM 875 C CA . SER A 1 108 ? -12.916 -10.370 -2.436 1.00 87.25 108 SER A CA 1
ATOM 876 C C . SER A 1 108 ? -13.147 -9.975 -0.971 1.00 87.25 108 SER A C 1
ATOM 878 O O . SER A 1 108 ? -14.163 -9.359 -0.655 1.00 87.25 108 SER A O 1
ATOM 880 N N . MET A 1 109 ? -12.204 -10.289 -0.079 1.00 90.56 109 MET A N 1
ATOM 881 C CA . MET A 1 109 ? -12.233 -9.871 1.317 1.00 90.56 109 MET A CA 1
ATOM 882 C C . MET A 1 109 ? -11.095 -8.893 1.605 1.00 90.56 109 MET A C 1
ATOM 884 O O . MET A 1 109 ? -9.950 -9.125 1.217 1.00 90.56 109 MET A O 1
ATOM 888 N N . ILE A 1 110 ? -11.414 -7.790 2.285 1.00 91.38 110 ILE A N 1
ATOM 889 C CA . ILE A 1 110 ? -10.418 -6.806 2.714 1.00 91.38 110 ILE A CA 1
ATOM 890 C C . ILE A 1 110 ? -9.526 -7.454 3.768 1.00 91.38 110 ILE A C 1
ATOM 892 O O . ILE A 1 110 ? -10.017 -8.001 4.756 1.00 91.38 110 ILE A O 1
ATOM 896 N N . MET A 1 111 ? -8.220 -7.373 3.550 1.00 92.31 111 MET A N 1
ATOM 897 C CA . MET A 1 111 ? -7.230 -7.913 4.469 1.00 92.31 111 MET A CA 1
ATOM 898 C C . MET A 1 111 ? -6.950 -6.943 5.614 1.00 92.31 111 MET A C 1
ATOM 900 O O . MET A 1 111 ? -6.846 -5.730 5.407 1.00 92.31 111 MET A O 1
ATOM 904 N N . SER A 1 112 ? -6.763 -7.490 6.816 1.00 92.69 112 SER A N 1
ATOM 905 C CA . SER A 1 112 ? -6.160 -6.740 7.916 1.00 92.69 112 SER A CA 1
ATOM 906 C C . SER A 1 112 ? -4.671 -6.503 7.648 1.00 92.69 112 SER A C 1
ATOM 908 O O . SER A 1 112 ? -4.047 -7.184 6.826 1.00 92.69 112 SER A O 1
ATOM 910 N N . ILE A 1 113 ? -4.078 -5.543 8.358 1.00 92.06 113 ILE A N 1
ATOM 911 C CA . ILE A 1 113 ? -2.649 -5.270 8.212 1.00 92.06 113 ILE A CA 1
ATOM 912 C C . ILE A 1 113 ? -1.819 -6.488 8.636 1.00 92.06 113 ILE A C 1
ATOM 914 O O . ILE A 1 113 ? -0.916 -6.895 7.914 1.00 92.06 113 ILE A O 1
ATOM 918 N N . GLU A 1 114 ? -2.187 -7.144 9.734 1.00 93.75 114 GLU A N 1
ATOM 919 C CA . GLU A 1 114 ? -1.526 -8.340 10.261 1.00 93.75 114 GLU A CA 1
ATOM 920 C C . GLU A 1 114 ? -1.602 -9.512 9.274 1.00 93.75 114 GLU A C 1
ATOM 922 O O . GLU A 1 114 ? -0.616 -10.216 9.057 1.00 93.75 114 GLU A O 1
ATOM 927 N N . GLN A 1 115 ? -2.751 -9.695 8.617 1.00 93.44 115 GLN A N 1
ATOM 928 C CA . GLN A 1 115 ? -2.903 -10.698 7.562 1.00 93.44 115 GLN A CA 1
ATOM 929 C C . GLN A 1 115 ? -2.010 -10.386 6.358 1.00 93.44 115 GLN A C 1
ATOM 931 O O . GLN A 1 115 ? -1.408 -11.294 5.783 1.00 93.44 115 GLN A O 1
ATOM 936 N N . ALA A 1 116 ? -1.886 -9.110 5.984 1.00 93.75 116 ALA A N 1
ATOM 937 C CA . ALA A 1 116 ? -1.007 -8.697 4.894 1.00 93.75 116 ALA A CA 1
ATOM 938 C C . ALA A 1 116 ? 0.471 -8.935 5.223 1.00 93.75 116 ALA A C 1
ATOM 940 O O . ALA A 1 116 ? 1.218 -9.363 4.346 1.00 93.75 116 ALA A O 1
ATOM 941 N N . TYR A 1 117 ? 0.881 -8.739 6.479 1.00 93.19 117 TYR A N 1
ATOM 942 C CA . TYR A 1 117 ? 2.216 -9.107 6.953 1.00 93.19 117 TYR A CA 1
ATOM 943 C C . TYR A 1 117 ? 2.506 -10.592 6.703 1.00 93.19 117 TYR A C 1
ATOM 945 O O . TYR A 1 117 ? 3.511 -10.921 6.072 1.00 93.19 117 TYR A O 1
ATOM 953 N N . LEU A 1 118 ? 1.599 -11.477 7.124 1.00 92.81 118 LEU A N 1
ATOM 954 C CA . LEU A 1 118 ? 1.753 -12.922 6.934 1.00 92.81 118 LEU A CA 1
ATOM 955 C C . LEU A 1 118 ? 1.776 -13.313 5.450 1.00 92.81 118 LEU A C 1
ATOM 957 O O . LEU A 1 118 ? 2.613 -14.118 5.046 1.00 92.81 118 LEU A O 1
ATOM 961 N N . LEU A 1 119 ? 0.908 -12.717 4.628 1.00 91.62 119 LEU A N 1
ATOM 962 C CA . LEU A 1 119 ? 0.835 -13.015 3.195 1.00 91.62 119 LEU A CA 1
ATOM 963 C C . LEU A 1 119 ? 2.090 -12.556 2.432 1.00 91.62 119 LEU A C 1
ATOM 965 O O . LEU A 1 119 ? 2.599 -13.285 1.582 1.00 91.62 119 LEU A O 1
ATOM 969 N N . LEU A 1 120 ? 2.579 -11.344 2.709 1.00 91.94 120 LEU A N 1
ATOM 970 C CA . LEU A 1 120 ? 3.634 -10.695 1.922 1.00 91.94 120 LEU A CA 1
ATOM 971 C C . LEU A 1 120 ? 5.048 -11.079 2.386 1.00 91.94 120 LEU A C 1
ATOM 973 O O . LEU A 1 120 ? 5.935 -11.317 1.556 1.00 91.94 120 LEU A O 1
ATOM 977 N N . LEU A 1 121 ? 5.271 -11.148 3.701 1.00 91.31 121 LEU A N 1
ATOM 978 C CA . LEU A 1 121 ? 6.576 -11.479 4.285 1.00 91.31 121 LEU A CA 1
ATOM 979 C C . LEU A 1 121 ? 6.732 -12.978 4.562 1.00 91.31 121 LEU A C 1
ATOM 981 O O . LEU A 1 121 ? 7.857 -13.479 4.509 1.00 91.31 121 LEU A O 1
ATOM 985 N N . GLY A 1 122 ? 5.621 -13.686 4.777 1.00 87.69 122 GLY A N 1
ATOM 986 C CA . GLY A 1 122 ? 5.594 -15.076 5.222 1.00 87.69 122 GLY A CA 1
ATOM 987 C C . GLY A 1 122 ? 5.518 -15.205 6.746 1.00 87.69 122 GLY A C 1
ATOM 988 O O . GLY A 1 122 ? 5.736 -14.249 7.486 1.00 87.69 122 GLY A O 1
ATOM 989 N N . GLU A 1 123 ? 5.216 -16.414 7.221 1.00 83.31 123 GLU A N 1
ATOM 990 C CA . GLU A 1 123 ? 5.109 -16.724 8.657 1.00 83.31 123 GLU A CA 1
ATOM 991 C C . GLU A 1 123 ? 6.469 -16.752 9.370 1.00 83.31 123 GLU A C 1
ATOM 993 O O . GLU A 1 123 ? 6.557 -16.518 10.575 1.00 83.31 123 GLU A O 1
ATOM 998 N N . THR A 1 124 ? 7.546 -17.047 8.640 1.00 83.44 124 THR A N 1
ATOM 999 C CA . THR A 1 124 ? 8.888 -17.217 9.199 1.00 83.44 124 THR A CA 1
ATOM 1000 C C . THR A 1 124 ? 9.769 -15.999 8.951 1.00 83.44 124 THR A C 1
ATOM 1002 O O . THR A 1 124 ? 9.665 -15.313 7.930 1.00 83.44 124 THR A O 1
ATOM 1005 N N . ALA A 1 125 ? 10.692 -15.749 9.886 1.00 76.69 125 ALA A N 1
ATOM 1006 C CA . ALA A 1 125 ? 11.676 -14.678 9.785 1.00 76.69 125 ALA A CA 1
ATOM 1007 C C . ALA A 1 125 ? 12.590 -14.900 8.566 1.00 76.69 125 ALA A C 1
ATOM 1009 O O . ALA A 1 125 ? 13.569 -15.642 8.606 1.00 76.69 125 ALA A O 1
ATOM 1010 N N . THR A 1 126 ? 12.230 -14.248 7.466 1.00 84.12 126 THR A N 1
ATOM 1011 C CA . THR A 1 126 ? 12.898 -14.314 6.163 1.00 84.12 126 THR A CA 1
ATOM 1012 C C . THR A 1 126 ? 13.702 -13.021 5.958 1.00 84.12 126 THR A C 1
ATOM 1014 O O . THR A 1 126 ? 13.303 -11.982 6.497 1.00 84.12 126 THR A O 1
ATOM 1017 N N . PRO A 1 127 ? 14.792 -13.002 5.159 1.00 86.50 127 PRO A N 1
ATOM 1018 C CA . PRO A 1 127 ? 15.507 -11.765 4.799 1.00 86.50 127 PRO A CA 1
ATOM 1019 C C . PRO A 1 127 ? 14.596 -10.636 4.286 1.00 86.50 127 PRO A C 1
ATOM 1021 O O . PRO A 1 127 ? 14.895 -9.466 4.515 1.00 86.50 127 PRO A O 1
ATOM 1024 N N . LYS A 1 128 ? 13.435 -10.984 3.712 1.00 88.25 128 LYS A N 1
ATOM 1025 C CA . LYS A 1 128 ? 12.360 -10.057 3.328 1.00 88.25 128 LYS A CA 1
ATOM 1026 C C . LYS A 1 128 ? 11.951 -9.078 4.428 1.00 88.25 128 LYS A C 1
ATOM 1028 O O . LYS A 1 128 ? 11.613 -7.939 4.124 1.00 88.25 128 LYS A O 1
ATOM 1033 N N . CYS A 1 129 ? 11.980 -9.500 5.694 1.00 90.00 129 CYS A N 1
ATOM 1034 C CA . CYS A 1 129 ? 11.648 -8.630 6.821 1.00 90.00 129 CYS A CA 1
ATOM 1035 C C . CYS A 1 129 ? 12.674 -7.498 6.960 1.00 90.00 129 CYS A C 1
ATOM 1037 O O . CYS A 1 129 ? 12.306 -6.329 7.025 1.00 90.00 129 CYS A O 1
ATOM 1039 N N . ASN A 1 130 ? 13.968 -7.822 6.902 1.00 92.12 130 ASN A N 1
ATOM 1040 C CA . ASN A 1 130 ? 15.032 -6.820 6.973 1.00 92.12 130 ASN A CA 1
ATOM 1041 C C . ASN A 1 130 ? 15.007 -5.883 5.761 1.00 92.12 130 ASN A C 1
ATOM 1043 O O . ASN A 1 130 ? 15.147 -4.671 5.916 1.00 92.12 130 ASN A O 1
ATOM 1047 N N . GLU A 1 131 ? 14.784 -6.430 4.564 1.00 92.12 131 GLU A N 1
ATOM 1048 C CA . GLU A 1 131 ? 14.628 -5.642 3.336 1.00 92.12 131 GLU A CA 1
ATOM 1049 C C . GLU A 1 131 ? 13.461 -4.657 3.450 1.00 92.12 131 GLU A C 1
ATOM 1051 O O . GLU A 1 131 ? 13.608 -3.481 3.115 1.00 92.12 131 GLU A O 1
ATOM 1056 N N . TYR A 1 132 ? 12.328 -5.113 3.989 1.00 93.81 132 TYR A N 1
ATOM 1057 C CA . TYR A 1 132 ? 11.171 -4.266 4.237 1.00 93.81 132 TYR A CA 1
ATOM 1058 C C . TYR A 1 132 ? 11.469 -3.158 5.251 1.00 93.81 132 TYR A C 1
ATOM 1060 O O . TYR A 1 132 ? 11.143 -2.002 4.994 1.00 93.81 132 TYR A O 1
ATOM 1068 N N . LEU A 1 133 ? 12.129 -3.471 6.369 1.00 93.81 133 LEU A N 1
ATOM 1069 C CA . LEU A 1 133 ? 12.490 -2.471 7.380 1.00 93.81 133 LEU A CA 1
ATOM 1070 C C . LEU A 1 133 ? 13.388 -1.371 6.798 1.00 93.81 133 LEU A C 1
ATOM 1072 O O . LEU A 1 133 ? 13.154 -0.183 7.041 1.00 93.81 133 LEU A O 1
ATOM 1076 N N . VAL A 1 134 ? 14.379 -1.751 5.987 1.00 94.81 134 VAL A N 1
ATOM 1077 C CA . VAL A 1 134 ? 15.258 -0.800 5.288 1.00 94.81 134 VAL A CA 1
ATOM 1078 C C . VAL A 1 134 ? 14.463 0.035 4.284 1.00 94.81 134 VAL A C 1
ATOM 1080 O O . VAL A 1 134 ? 14.586 1.265 4.274 1.00 94.81 134 VAL A O 1
ATOM 1083 N N . TYR A 1 135 ? 13.617 -0.610 3.476 1.00 94.62 135 TYR A N 1
ATOM 1084 C CA . TYR A 1 135 ? 12.764 0.065 2.501 1.00 94.62 135 TYR A CA 1
ATOM 1085 C C . TYR A 1 135 ? 11.834 1.080 3.175 1.00 94.62 135 TYR A C 1
ATOM 1087 O O . TYR A 1 135 ? 11.799 2.246 2.778 1.00 94.62 135 TYR A O 1
ATOM 1095 N N . ALA A 1 136 ? 11.124 0.671 4.226 1.00 94.25 136 ALA A N 1
ATOM 1096 C CA . ALA A 1 136 ? 10.183 1.508 4.957 1.00 94.25 136 ALA A CA 1
ATOM 1097 C C . ALA A 1 136 ? 10.876 2.716 5.601 1.00 94.25 136 ALA A C 1
ATOM 1099 O O . ALA A 1 136 ? 10.349 3.829 5.536 1.00 94.25 136 ALA A O 1
ATOM 1100 N N . HIS A 1 137 ? 12.065 2.522 6.180 1.00 95.56 137 HIS A N 1
ATOM 1101 C CA . HIS A 1 137 ? 12.844 3.602 6.784 1.00 95.56 137 HIS A CA 1
ATOM 1102 C C . HIS A 1 137 ? 13.280 4.643 5.743 1.00 95.56 137 HIS A C 1
ATOM 1104 O O . HIS A 1 137 ? 13.006 5.833 5.902 1.00 95.56 137 HIS A O 1
ATOM 1110 N N . LEU A 1 138 ? 13.909 4.207 4.649 1.00 95.31 138 LEU A N 1
A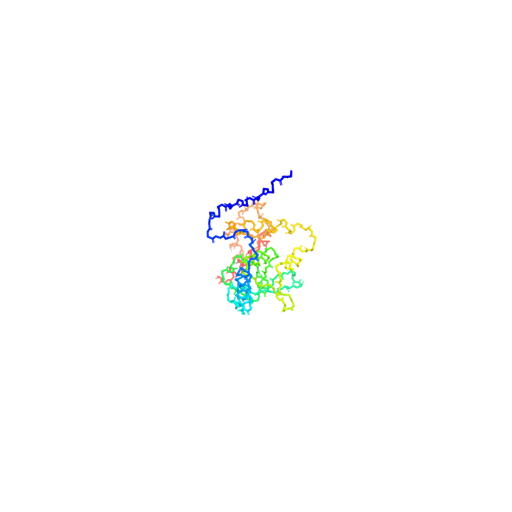TOM 1111 C CA . LEU A 1 138 ? 14.412 5.119 3.617 1.00 95.31 138 LEU A CA 1
ATOM 1112 C C . LEU A 1 138 ? 13.275 5.818 2.857 1.00 95.31 138 LEU A C 1
ATOM 1114 O O . LEU A 1 138 ? 13.355 7.023 2.606 1.00 95.31 138 LEU A O 1
ATOM 1118 N N . THR A 1 139 ? 12.181 5.107 2.574 1.00 93.00 139 THR A N 1
ATOM 1119 C CA . THR A 1 139 ? 10.997 5.692 1.924 1.00 93.00 139 THR A CA 1
ATOM 1120 C C . THR A 1 139 ? 10.346 6.753 2.813 1.00 93.00 139 THR A C 1
ATOM 1122 O O . THR A 1 139 ? 9.949 7.810 2.328 1.00 93.00 139 THR A O 1
ATOM 1125 N N . ARG A 1 140 ? 10.299 6.536 4.135 1.00 91.94 140 ARG A N 1
ATOM 1126 C CA . ARG A 1 140 ? 9.755 7.509 5.101 1.00 91.94 140 ARG A CA 1
ATOM 1127 C C . ARG A 1 140 ? 10.587 8.789 5.204 1.00 91.94 140 ARG A C 1
ATOM 1129 O O . ARG A 1 140 ? 10.024 9.843 5.478 1.00 91.94 140 ARG A O 1
ATOM 1136 N N . ILE A 1 141 ? 11.894 8.707 4.956 1.00 95.00 141 ILE A N 1
ATOM 1137 C CA . ILE A 1 141 ? 12.788 9.876 4.881 1.00 95.00 141 ILE A CA 1
ATOM 1138 C C . ILE A 1 141 ? 12.608 10.640 3.553 1.00 95.00 141 ILE A C 1
ATOM 1140 O O . ILE A 1 141 ? 12.969 11.811 3.463 1.00 95.00 141 ILE A O 1
ATOM 1144 N N . GLY A 1 142 ? 12.002 10.016 2.539 1.00 90.62 142 GLY A N 1
ATOM 1145 C CA . GLY A 1 142 ? 11.719 10.630 1.239 1.00 90.62 142 GLY A CA 1
ATOM 1146 C C . GLY A 1 142 ? 12.626 10.157 0.102 1.00 90.62 142 GLY A C 1
ATOM 1147 O O . GLY A 1 142 ? 12.584 10.736 -0.983 1.00 90.62 142 GLY A O 1
ATOM 1148 N N . TYR A 1 143 ? 13.430 9.111 0.314 1.00 93.00 143 TYR A N 1
ATOM 1149 C CA . TYR A 1 143 ? 14.165 8.472 -0.777 1.00 93.00 143 TYR A CA 1
ATOM 1150 C C . TYR A 1 143 ? 13.219 7.669 -1.676 1.00 93.00 143 TYR A C 1
ATOM 1152 O O . TYR A 1 143 ? 12.251 7.069 -1.211 1.00 93.00 143 TYR A O 1
ATOM 1160 N N . ILE A 1 144 ? 13.531 7.623 -2.972 1.00 89.44 144 ILE A N 1
ATOM 1161 C CA . ILE A 1 144 ? 12.856 6.753 -3.940 1.00 89.44 144 ILE A CA 1
ATOM 1162 C C . ILE A 1 144 ? 13.745 5.530 -4.142 1.00 89.44 1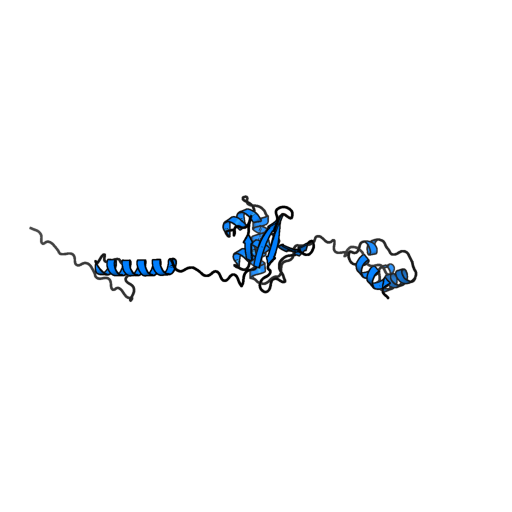44 ILE A C 1
ATOM 1164 O O . ILE A 1 144 ? 14.827 5.635 -4.718 1.00 89.44 144 ILE A O 1
ATOM 1168 N N . LEU A 1 145 ? 13.302 4.380 -3.642 1.00 90.38 145 LEU A N 1
ATOM 1169 C CA . LEU A 1 145 ? 14.031 3.124 -3.766 1.00 90.38 145 LEU A CA 1
ATOM 1170 C C . LEU A 1 145 ? 13.518 2.349 -4.969 1.00 90.38 145 LEU A C 1
ATOM 1172 O O . LEU A 1 145 ? 12.316 2.154 -5.125 1.00 90.38 145 LEU A O 1
ATOM 1176 N N . VAL A 1 146 ? 14.449 1.863 -5.782 1.00 85.56 146 VAL A N 1
ATOM 1177 C CA . VAL A 1 146 ? 14.160 1.012 -6.934 1.00 85.56 146 VAL A CA 1
ATOM 1178 C C . VAL A 1 146 ? 14.913 -0.294 -6.756 1.00 85.56 146 VAL A C 1
ATOM 1180 O O . VAL A 1 146 ? 16.056 -0.309 -6.291 1.00 85.56 146 VAL A O 1
ATOM 1183 N N . ARG A 1 147 ? 14.272 -1.403 -7.128 1.00 84.69 147 ARG A N 1
ATOM 1184 C CA . ARG A 1 147 ? 14.906 -2.718 -7.111 1.00 84.69 147 ARG A CA 1
ATOM 1185 C C . ARG A 1 147 ? 16.149 -2.688 -7.995 1.00 84.69 147 ARG A C 1
ATOM 1187 O O . ARG A 1 147 ? 16.066 -2.327 -9.168 1.00 84.69 147 ARG A O 1
ATOM 1194 N N . HIS A 1 148 ? 17.291 -3.086 -7.438 1.00 82.94 148 HIS A N 1
ATOM 1195 C CA . HIS A 1 148 ? 18.528 -3.171 -8.202 1.00 82.94 148 HIS A CA 1
ATOM 1196 C C . HIS A 1 148 ? 18.353 -4.186 -9.337 1.00 82.94 148 HIS A C 1
ATOM 1198 O O . HIS A 1 148 ? 18.209 -5.388 -9.103 1.00 82.94 148 HIS A O 1
ATOM 1204 N N . GLN A 1 149 ? 18.335 -3.691 -10.572 1.00 77.56 149 GLN A N 1
ATOM 1205 C CA . GLN A 1 149 ? 18.392 -4.538 -11.750 1.00 77.56 149 GLN A CA 1
ATOM 1206 C C . GLN A 1 149 ? 19.863 -4.867 -11.957 1.00 77.56 149 GLN A C 1
ATOM 1208 O O . GLN A 1 149 ? 20.668 -3.962 -12.155 1.00 77.56 149 GLN A O 1
ATOM 1213 N N . ASN A 1 150 ? 20.213 -6.150 -11.876 1.00 66.69 150 ASN A N 1
ATOM 1214 C CA . ASN A 1 150 ? 21.576 -6.645 -12.068 1.00 66.69 150 ASN A CA 1
ATOM 1215 C C . ASN A 1 150 ? 21.945 -6.590 -13.564 1.00 66.69 150 ASN A C 1
ATOM 1217 O O . ASN A 1 150 ? 22.243 -7.599 -14.199 1.00 66.69 150 ASN A O 1
ATOM 1221 N N . ILE A 1 151 ? 21.804 -5.405 -14.155 1.00 63.75 151 ILE A N 1
ATOM 1222 C CA . ILE A 1 151 ? 22.227 -5.104 -15.508 1.00 63.75 151 ILE A CA 1
ATOM 1223 C C . ILE A 1 151 ? 23.736 -4.923 -15.395 1.00 63.75 151 ILE A C 1
ATOM 1225 O O . ILE A 1 151 ? 24.172 -4.026 -14.670 1.00 63.75 151 ILE A O 1
ATOM 1229 N N . PRO A 1 152 ? 24.546 -5.762 -16.060 1.00 57.84 152 PRO A N 1
ATOM 1230 C CA . PRO A 1 152 ? 25.975 -5.530 -16.110 1.00 57.84 152 PRO A CA 1
ATOM 1231 C C . PRO A 1 152 ? 26.190 -4.162 -16.756 1.00 57.84 152 PRO A C 1
ATOM 1233 O O . PRO A 1 152 ? 25.938 -3.971 -17.944 1.00 57.84 152 PRO A O 1
ATOM 1236 N N . TYR A 1 153 ? 26.595 -3.193 -15.943 1.00 55.78 153 TYR A N 1
ATOM 1237 C CA . TYR A 1 153 ? 27.005 -1.886 -16.418 1.00 55.78 153 TYR A CA 1
ATOM 1238 C C . TYR A 1 153 ? 28.195 -2.109 -17.365 1.00 55.78 153 TYR A C 1
ATOM 1240 O O . TYR A 1 153 ? 29.153 -2.796 -17.001 1.00 55.78 153 TYR A O 1
ATOM 1248 N N . TYR A 1 154 ? 28.104 -1.618 -18.606 1.00 60.00 154 TYR A N 1
ATOM 1249 C CA . TYR A 1 154 ? 29.047 -1.910 -19.700 1.00 60.00 154 TYR A CA 1
ATOM 1250 C C . TYR A 1 154 ? 30.462 -1.326 -19.499 1.00 60.00 154 TYR A C 1
ATOM 1252 O O . TYR A 1 154 ? 31.248 -1.311 -20.438 1.00 60.00 154 TYR A O 1
ATOM 1260 N N . ASP A 1 155 ? 30.826 -0.905 -18.289 1.00 53.84 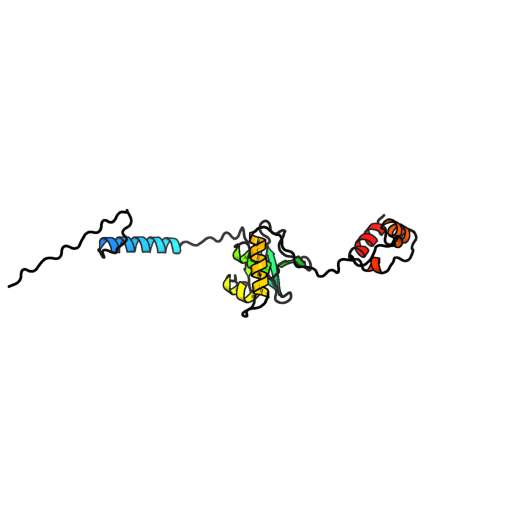155 ASP A N 1
ATOM 1261 C CA . ASP A 1 155 ? 32.099 -0.252 -17.951 1.00 53.84 155 ASP A CA 1
ATOM 1262 C C . ASP A 1 155 ? 33.358 -1.061 -18.280 1.00 53.84 155 ASP A C 1
ATOM 1264 O O . ASP A 1 155 ? 34.454 -0.513 -18.297 1.00 53.84 155 ASP A O 1
ATOM 1268 N N . LYS A 1 156 ? 33.237 -2.368 -18.539 1.00 55.38 156 LYS A N 1
ATOM 1269 C CA . LYS A 1 156 ? 34.385 -3.213 -18.906 1.00 55.38 156 LYS A CA 1
ATOM 1270 C C . LYS A 1 156 ? 34.631 -3.319 -20.411 1.00 55.38 156 LYS A C 1
ATOM 1272 O O . LYS A 1 156 ? 35.524 -4.060 -20.812 1.00 55.38 156 LYS A O 1
ATOM 1277 N N . ILE A 1 157 ? 33.841 -2.640 -21.238 1.00 61.38 157 ILE A N 1
ATOM 1278 C CA . ILE A 1 157 ? 34.084 -2.551 -22.678 1.00 61.38 157 ILE A CA 1
ATOM 1279 C C . ILE A 1 157 ? 34.621 -1.147 -22.927 1.00 61.38 157 ILE A C 1
ATOM 1281 O O . ILE A 1 157 ? 33.852 -0.190 -22.927 1.00 61.38 157 ILE A O 1
ATOM 1285 N N . GLU A 1 158 ? 35.936 -1.019 -23.100 1.00 64.38 158 GLU A N 1
ATOM 1286 C CA . GLU A 1 158 ? 36.514 0.240 -23.566 1.00 64.38 158 GLU A CA 1
ATOM 1287 C C . GLU A 1 158 ? 35.945 0.534 -24.963 1.00 64.38 158 GLU A C 1
ATOM 1289 O O . GLU A 1 158 ? 36.105 -0.292 -25.868 1.00 64.38 158 GLU A O 1
ATOM 1294 N N . PRO A 1 159 ? 35.219 1.651 -25.147 1.00 63.72 159 PRO A N 1
ATOM 1295 C CA . PRO A 1 159 ? 34.620 1.966 -26.431 1.00 63.72 159 PRO A CA 1
ATOM 1296 C C . PRO A 1 159 ? 35.734 2.227 -27.443 1.00 63.72 159 PRO A C 1
ATOM 1298 O O . PRO A 1 159 ? 36.526 3.158 -27.291 1.00 63.72 159 PRO A O 1
ATOM 1301 N N . THR A 1 160 ? 35.799 1.390 -28.475 1.00 72.75 160 THR A N 1
ATOM 1302 C CA . THR A 1 160 ? 36.744 1.576 -29.582 1.00 72.75 160 THR A CA 1
ATOM 1303 C C . THR A 1 160 ? 36.182 2.631 -30.544 1.00 72.75 160 THR A C 1
ATOM 1305 O O . THR A 1 160 ? 34.984 2.913 -30.534 1.00 72.75 160 THR A O 1
ATOM 1308 N N . GLU A 1 161 ? 37.004 3.220 -31.417 1.00 72.38 161 GLU A N 1
ATOM 1309 C CA . GLU A 1 161 ? 36.525 4.163 -32.446 1.00 72.38 161 GLU A CA 1
ATOM 1310 C C . GLU A 1 161 ? 35.397 3.574 -33.323 1.00 72.38 161 GLU A C 1
ATOM 1312 O O . GLU A 1 161 ? 34.509 4.303 -33.770 1.00 72.38 161 GLU A O 1
ATOM 1317 N N . GLU A 1 162 ? 35.376 2.247 -33.499 1.00 67.56 162 GLU A N 1
ATOM 1318 C CA . GLU A 1 162 ? 34.324 1.497 -34.204 1.00 67.56 162 GLU A CA 1
ATOM 1319 C C . GLU A 1 162 ? 32.976 1.467 -33.462 1.00 67.56 162 GLU A C 1
ATOM 1321 O O . GLU A 1 162 ? 31.924 1.303 -34.088 1.00 67.56 162 GLU A O 1
ATOM 1326 N N . ASP A 1 163 ? 32.996 1.663 -32.143 1.00 66.44 163 ASP A N 1
ATOM 1327 C CA . ASP A 1 163 ? 31.819 1.681 -31.272 1.00 66.44 163 ASP A CA 1
ATOM 1328 C C . ASP A 1 163 ? 31.220 3.091 -31.126 1.00 66.44 163 ASP A C 1
ATOM 1330 O O . ASP A 1 163 ? 30.201 3.276 -30.452 1.00 66.44 163 ASP A O 1
ATOM 1334 N N . CYS A 1 164 ? 31.828 4.109 -31.750 1.00 75.00 164 CYS A N 1
ATOM 1335 C CA . CYS A 1 164 ? 31.324 5.474 -31.679 1.00 75.00 164 CYS A CA 1
ATOM 1336 C C . CYS A 1 164 ? 29.995 5.615 -32.445 1.00 75.00 164 CYS A C 1
ATOM 1338 O O . CYS A 1 164 ? 29.764 4.983 -33.481 1.00 75.00 164 CYS A O 1
ATOM 1340 N N . ALA A 1 165 ? 29.108 6.491 -31.961 1.00 74.56 165 ALA A N 1
ATOM 1341 C CA . ALA A 1 165 ? 27.774 6.680 -32.540 1.00 74.56 165 ALA A CA 1
ATOM 1342 C C . ALA A 1 165 ? 27.808 7.006 -34.047 1.00 74.56 165 ALA A C 1
ATOM 1344 O O . ALA A 1 165 ? 26.947 6.550 -34.800 1.00 74.56 165 ALA A O 1
ATOM 1345 N N . TRP A 1 166 ? 28.827 7.745 -34.497 1.00 73.94 166 TRP A N 1
ATOM 1346 C CA . TRP A 1 166 ? 29.019 8.089 -35.906 1.00 73.94 166 TRP A CA 1
ATOM 1347 C C . TRP A 1 166 ? 29.458 6.896 -36.756 1.00 73.94 166 TRP A C 1
ATOM 1349 O O . TRP A 1 166 ? 28.907 6.697 -37.838 1.00 73.94 166 TRP A O 1
ATOM 1359 N N . ALA A 1 167 ? 30.393 6.076 -36.269 1.00 75.38 167 ALA A N 1
ATOM 1360 C CA . ALA A 1 167 ? 30.832 4.860 -36.952 1.00 75.38 167 ALA A CA 1
ATOM 1361 C C . ALA A 1 167 ? 29.671 3.864 -37.099 1.00 75.38 167 ALA A C 1
ATOM 1363 O O . ALA A 1 167 ? 29.463 3.288 -38.170 1.00 75.38 167 ALA A O 1
ATOM 1364 N N . LEU A 1 168 ? 28.842 3.738 -36.060 1.00 74.56 168 LEU A N 1
ATOM 1365 C CA . LEU A 1 168 ? 27.636 2.912 -36.083 1.00 74.56 168 LEU A CA 1
ATOM 1366 C C . LEU A 1 168 ? 26.588 3.430 -37.074 1.00 74.56 168 LEU A C 1
ATOM 1368 O O . LEU A 1 168 ? 26.045 2.636 -37.846 1.00 74.56 168 LEU A O 1
ATOM 1372 N N . ALA A 1 169 ? 26.338 4.741 -37.106 1.00 75.38 169 ALA A N 1
ATOM 1373 C CA . ALA A 1 169 ? 25.428 5.356 -38.074 1.00 75.38 169 ALA A CA 1
ATOM 1374 C C . ALA A 1 169 ? 25.904 5.134 -39.521 1.00 75.38 169 ALA A C 1
ATOM 1376 O O . ALA A 1 169 ? 25.133 4.693 -40.374 1.00 75.38 169 ALA A O 1
ATOM 1377 N N . LEU A 1 170 ? 27.195 5.353 -39.785 1.00 77.75 170 LEU A N 1
ATOM 1378 C CA . LEU A 1 170 ? 27.822 5.099 -41.084 1.00 77.75 170 LEU A CA 1
ATOM 1379 C C . LEU A 1 170 ? 27.735 3.625 -41.491 1.00 77.75 170 LEU A C 1
ATOM 1381 O O . LEU A 1 170 ? 27.478 3.329 -42.656 1.00 77.75 170 LEU A O 1
ATOM 1385 N N . ASN A 1 171 ? 27.924 2.694 -40.556 1.00 79.50 171 ASN A N 1
ATOM 1386 C CA . ASN A 1 171 ? 27.807 1.265 -40.838 1.00 79.50 171 ASN A CA 1
ATOM 1387 C C . ASN A 1 171 ? 26.371 0.865 -41.197 1.00 79.50 171 ASN A C 1
ATOM 1389 O O . ASN A 1 171 ? 26.186 0.070 -42.118 1.00 79.50 171 ASN A O 1
ATOM 1393 N N . VAL A 1 172 ? 25.362 1.440 -40.534 1.00 79.56 172 VAL A N 1
ATOM 1394 C CA . VAL A 1 172 ? 23.945 1.223 -40.876 1.00 79.56 172 VAL A CA 1
ATOM 1395 C C . VAL A 1 172 ? 23.626 1.769 -42.269 1.00 79.56 172 VAL A C 1
ATOM 1397 O O . VAL A 1 172 ? 23.042 1.045 -43.071 1.00 79.56 172 VAL A O 1
ATOM 1400 N N . ILE A 1 173 ? 24.052 2.998 -42.581 1.00 78.31 173 ILE A N 1
ATOM 1401 C CA . ILE A 1 173 ? 23.831 3.631 -43.895 1.00 78.31 173 ILE A CA 1
ATOM 1402 C C . ILE A 1 173 ? 24.508 2.827 -45.013 1.00 78.31 173 ILE A C 1
ATOM 1404 O O . ILE A 1 173 ? 23.928 2.605 -46.072 1.00 78.31 173 ILE A O 1
ATOM 1408 N N . ASN A 1 174 ? 25.726 2.346 -44.763 1.00 81.12 174 ASN A N 1
ATOM 1409 C CA . ASN A 1 174 ? 26.529 1.621 -45.745 1.00 81.12 174 ASN A CA 1
ATOM 1410 C C . ASN A 1 174 ? 26.262 0.100 -45.771 1.00 81.12 174 ASN A C 1
ATOM 1412 O O . ASN A 1 174 ? 27.016 -0.623 -46.422 1.00 81.12 174 ASN A O 1
ATOM 1416 N N . ASN A 1 175 ? 25.240 -0.407 -45.064 1.00 77.06 175 ASN A N 1
ATOM 1417 C CA . ASN A 1 175 ? 24.925 -1.841 -44.936 1.00 77.06 175 ASN A CA 1
ATOM 1418 C C . ASN A 1 175 ? 26.118 -2.722 -44.496 1.00 77.06 175 ASN A C 1
ATOM 1420 O O . ASN A 1 175 ? 26.262 -3.867 -44.932 1.00 77.06 175 ASN A O 1
ATOM 1424 N N . ARG A 1 176 ? 26.985 -2.202 -43.621 1.00 76.69 176 ARG A N 1
ATOM 1425 C CA . ARG A 1 176 ? 28.140 -2.930 -43.072 1.00 76.69 176 ARG A CA 1
ATOM 1426 C C . ARG A 1 176 ? 27.779 -3.687 -41.794 1.00 76.69 176 ARG A C 1
ATOM 1428 O O . ARG A 1 176 ? 26.808 -3.376 -41.103 1.00 76.69 176 ARG A O 1
ATOM 1435 N N . ALA A 1 177 ? 28.577 -4.706 -41.474 1.00 78.31 177 ALA A N 1
ATOM 1436 C CA . ALA A 1 177 ? 28.394 -5.503 -40.268 1.00 78.31 177 ALA A CA 1
ATOM 1437 C C . ALA A 1 177 ? 28.684 -4.668 -39.009 1.00 78.31 177 ALA A C 1
ATOM 1439 O O . ALA A 1 177 ? 29.746 -4.072 -38.879 1.00 78.31 177 ALA A O 1
ATOM 1440 N N . ILE A 1 178 ? 27.726 -4.646 -38.080 1.00 78.19 178 ILE A N 1
ATOM 1441 C CA . ILE A 1 178 ? 27.844 -3.951 -36.792 1.00 78.19 178 ILE A CA 1
ATOM 1442 C C . ILE A 1 178 ? 28.506 -4.889 -35.763 1.00 78.19 178 ILE A C 1
ATOM 1444 O O . ILE A 1 178 ? 28.110 -6.067 -35.720 1.00 78.19 178 ILE A O 1
ATOM 1448 N N . PRO A 1 179 ? 29.433 -4.388 -34.922 1.00 77.31 179 PRO A N 1
ATOM 1449 C CA . PRO A 1 179 ? 30.061 -5.148 -33.839 1.00 77.31 179 PRO A CA 1
ATOM 1450 C C . PRO A 1 179 ? 29.072 -5.856 -32.886 1.00 77.31 179 PRO A C 1
ATOM 1452 O O . PRO A 1 179 ? 27.950 -5.397 -32.649 1.00 77.31 179 PRO A O 1
ATOM 1455 N N . GLU A 1 180 ? 29.458 -7.020 -32.346 1.00 75.69 180 GLU A N 1
ATOM 1456 C CA . GLU A 1 180 ? 28.580 -7.869 -31.514 1.00 75.69 180 GLU A CA 1
ATOM 1457 C C . GLU A 1 180 ? 28.286 -7.300 -30.121 1.00 75.69 180 GLU A C 1
ATOM 1459 O O . GLU A 1 180 ? 27.175 -7.446 -29.611 1.00 75.69 180 GLU A O 1
ATOM 1464 N N . ASN A 1 181 ? 29.268 -6.649 -29.504 1.00 74.62 181 ASN A N 1
ATOM 1465 C CA . ASN A 1 181 ? 29.138 -5.896 -28.253 1.00 74.62 181 ASN A CA 1
ATOM 1466 C C . ASN A 1 181 ? 28.003 -4.862 -28.333 1.00 74.62 181 ASN A C 1
ATOM 1468 O O . ASN A 1 181 ? 27.172 -4.791 -27.428 1.00 74.62 181 ASN A O 1
ATOM 1472 N N . VAL A 1 182 ? 27.900 -4.138 -29.449 1.00 72.56 182 VAL A N 1
ATOM 1473 C CA . VAL A 1 182 ? 26.857 -3.127 -29.665 1.00 72.56 182 VAL A CA 1
ATOM 1474 C C . VAL A 1 182 ? 25.478 -3.770 -29.836 1.00 72.56 182 VAL A C 1
ATOM 1476 O O . VAL A 1 182 ? 24.494 -3.275 -29.285 1.00 72.56 182 VAL A O 1
ATOM 1479 N N . LYS A 1 183 ? 25.387 -4.919 -30.521 1.00 72.50 183 LYS A N 1
ATOM 1480 C CA . LYS A 1 183 ? 24.119 -5.666 -30.674 1.00 72.50 183 LYS A CA 1
ATOM 1481 C C . LYS A 1 183 ? 23.560 -6.185 -29.348 1.00 72.50 183 LYS A C 1
ATOM 1483 O O . LYS A 1 183 ? 22.349 -6.363 -29.240 1.00 72.50 183 LYS A O 1
ATOM 1488 N N . LYS A 1 184 ? 24.424 -6.433 -28.360 1.00 75.06 184 LYS A N 1
ATOM 1489 C CA . LYS A 1 184 ? 24.039 -6.894 -27.014 1.00 75.06 184 LYS A CA 1
ATOM 1490 C C . LYS A 1 184 ? 23.445 -5.779 -26.147 1.00 75.06 184 LYS A C 1
ATOM 1492 O O . LYS A 1 184 ? 22.943 -6.078 -25.066 1.00 75.06 184 LYS A O 1
ATOM 1497 N N . SER A 1 185 ? 23.492 -4.521 -26.593 1.00 73.25 185 SER A N 1
ATOM 1498 C CA . SER A 1 185 ? 22.873 -3.400 -25.884 1.00 73.25 185 SER A CA 1
ATOM 1499 C C . SER A 1 185 ? 21.341 -3.491 -25.914 1.00 73.25 185 SER A C 1
ATOM 1501 O O . SER A 1 185 ? 20.765 -3.651 -26.996 1.00 73.25 185 SER A O 1
ATOM 1503 N N . PRO A 1 186 ? 20.643 -3.296 -24.776 1.00 70.81 186 PRO A N 1
ATOM 1504 C CA . PRO A 1 186 ? 19.179 -3.285 -24.731 1.00 70.81 186 PRO A CA 1
ATOM 1505 C C . PRO A 1 186 ? 18.573 -2.148 -25.569 1.00 70.81 186 PRO A C 1
ATOM 1507 O O . PRO A 1 186 ? 17.416 -2.221 -25.984 1.00 70.81 186 PRO A O 1
ATOM 1510 N N . HIS A 1 187 ? 19.353 -1.106 -25.867 1.00 73.44 187 HIS A N 1
ATOM 1511 C CA . HIS A 1 187 ? 18.912 0.041 -26.660 1.00 73.44 187 HIS A CA 1
ATOM 1512 C C . HIS A 1 187 ? 19.092 -0.157 -28.171 1.00 73.44 187 HIS A C 1
ATOM 1514 O O . HIS A 1 187 ? 18.464 0.561 -28.953 1.00 73.44 187 HIS A O 1
ATOM 1520 N N . PHE A 1 188 ? 19.886 -1.144 -28.605 1.00 76.19 188 PHE A N 1
ATOM 1521 C CA . PHE A 1 188 ? 20.229 -1.341 -30.017 1.00 76.19 188 PHE A CA 1
ATOM 1522 C C . PHE A 1 188 ? 18.996 -1.550 -30.904 1.00 76.19 188 PHE A C 1
ATOM 1524 O O . PHE A 1 188 ? 18.875 -0.948 -31.971 1.00 76.19 188 PHE A O 1
ATOM 1531 N N . VAL A 1 189 ? 18.041 -2.365 -30.446 1.00 75.12 189 VAL A N 1
ATOM 1532 C CA . VAL A 1 189 ? 16.811 -2.666 -31.196 1.00 75.12 189 VAL A CA 1
ATOM 1533 C C . VAL A 1 189 ? 15.956 -1.411 -31.389 1.00 75.12 189 VAL A C 1
ATOM 1535 O O . VAL A 1 189 ? 15.414 -1.202 -32.477 1.00 75.12 189 VAL A O 1
ATOM 1538 N N . LYS A 1 190 ? 15.866 -0.562 -30.357 1.00 77.44 190 LYS A N 1
ATOM 1539 C CA . LYS A 1 190 ? 15.112 0.696 -30.402 1.00 77.44 190 LYS A CA 1
ATOM 1540 C C . LYS A 1 190 ? 15.743 1.674 -31.398 1.00 77.44 190 LYS A C 1
ATOM 1542 O O . LYS A 1 190 ? 15.065 2.109 -32.325 1.00 77.44 190 LYS A O 1
ATOM 1547 N N . VAL A 1 191 ? 17.049 1.916 -31.277 1.00 73.19 191 VAL A N 1
ATOM 1548 C CA . VAL A 1 191 ? 17.797 2.845 -32.146 1.00 73.19 191 VAL A CA 1
ATOM 1549 C C . VAL A 1 191 ? 17.793 2.380 -33.606 1.00 73.19 191 VAL A C 1
ATOM 1551 O O . VAL A 1 191 ? 17.548 3.172 -34.513 1.00 73.19 191 VAL A O 1
ATOM 1554 N N . LYS A 1 192 ? 17.978 1.076 -33.860 1.00 76.56 192 LYS A N 1
ATOM 1555 C CA . LYS A 1 192 ? 17.925 0.511 -35.220 1.00 76.56 192 LYS A CA 1
ATOM 1556 C C . LYS A 1 192 ? 16.560 0.709 -35.883 1.00 76.56 192 LYS A C 1
ATOM 1558 O O . LYS A 1 192 ? 16.487 0.857 -37.101 1.00 76.56 192 LYS A O 1
ATOM 1563 N N . LYS A 1 193 ? 15.475 0.658 -35.106 1.00 77.75 193 LYS A N 1
ATOM 1564 C CA . LYS A 1 193 ? 14.118 0.883 -35.616 1.00 77.75 193 LYS A CA 1
ATOM 1565 C C . LYS A 1 193 ? 13.896 2.353 -35.974 1.00 77.75 193 LYS A C 1
ATOM 1567 O O . LYS A 1 193 ? 13.327 2.612 -37.027 1.00 77.75 193 LYS A O 1
ATOM 1572 N N . GLU A 1 194 ? 14.373 3.274 -35.140 1.00 75.88 194 GLU A N 1
ATOM 1573 C CA . GLU A 1 194 ? 14.286 4.725 -35.370 1.00 75.88 194 GLU A CA 1
ATOM 1574 C C . GLU A 1 194 ? 15.113 5.157 -36.594 1.00 75.88 194 GLU A C 1
ATOM 1576 O O . GLU A 1 194 ? 14.615 5.901 -37.431 1.00 75.88 194 GLU A O 1
ATOM 1581 N N . MET A 1 195 ? 16.319 4.608 -36.791 1.00 68.25 195 MET A N 1
ATOM 1582 C CA . MET A 1 195 ? 17.145 4.919 -37.971 1.0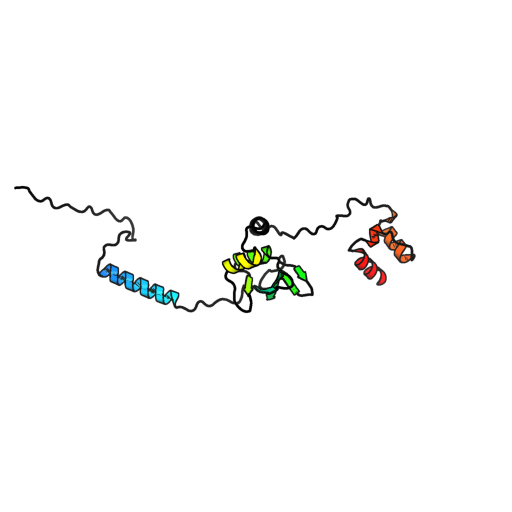0 68.25 195 MET A CA 1
ATOM 1583 C C . MET A 1 195 ? 16.559 4.441 -39.305 1.00 68.25 195 MET A C 1
ATOM 1585 O O . MET A 1 195 ? 16.859 5.031 -40.330 1.00 68.25 195 MET A O 1
ATOM 1589 N N . LYS A 1 196 ? 15.730 3.388 -39.327 1.00 64.56 196 LYS A N 1
ATOM 1590 C CA . LYS A 1 196 ? 15.051 2.935 -40.561 1.00 64.56 196 LYS A CA 1
ATOM 1591 C C . LYS A 1 196 ? 13.911 3.856 -41.006 1.00 64.56 196 LYS A C 1
ATOM 1593 O O . LYS A 1 196 ? 13.346 3.632 -42.072 1.00 64.56 196 LYS A O 1
ATOM 1598 N N . GLN A 1 197 ? 13.500 4.786 -40.146 1.00 60.00 197 GLN A N 1
ATOM 1599 C CA . GLN A 1 197 ? 12.411 5.727 -40.411 1.00 60.00 197 GLN A CA 1
ATOM 1600 C C . GLN A 1 197 ? 12.915 7.080 -40.935 1.00 60.00 197 GLN A C 1
ATOM 1602 O O . GLN A 1 197 ? 12.092 7.935 -41.252 1.00 60.00 197 GLN A O 1
ATOM 1607 N N . ILE A 1 198 ? 14.237 7.255 -41.010 1.00 56.81 198 ILE A N 1
ATOM 1608 C CA . ILE A 1 198 ? 14.941 8.398 -41.603 1.00 56.81 198 ILE A CA 1
ATOM 1609 C C . ILE A 1 198 ? 15.373 7.994 -43.013 1.00 56.81 198 ILE A C 1
ATOM 1611 O O . ILE A 1 198 ? 15.213 8.829 -43.927 1.00 56.81 198 ILE A O 1
#

Sequence (198 aa):
MEKMSTAKVDKQSQSGLKRTVPEGTVEEALELNKLYDDLRKQLSLPRIDRLGGRALATWDPDEKAVHVLRKDGKFGNFGYSHGGRLYLEYYEALYLLEMNRLQLEYHSMIMSIEQAYLLLLGETATPKCNEYLVYAHLTRIGYILVRHQNIPYYDKIEPTEEDCAWALALNVINNRAIPENVKKSPHFVKVKKEMKQI